Protein AF-A0A978UGQ1-F1 (afdb_monomer_lite)

pLDDT: mean 77.31, std 28.6, range [25.36, 98.94]

Secondary structure (DSSP, 8-state):
--PPPP-PPPPP-S---HHHHHHHHHTT----GGGHHHHHHHHHHHH---HHHHHHTTTS--SHHHHHHHHHTTSTT--------------------PEEEEEEE-SSS-EEEEEETTEEEEE-TT-EEEEEE-TT--SEEEEEEBS-EE-TTSBEE-SBS--SSBSS-SSPPPSS--EEEEE-S-GGGEEEEEEE-TT-BSS-EEEEESSTT----EEE-S-HHHH--GGGEETTEE--HHHHH--HHHH-SSS-----HHHHHHHHH-TTEE-STT-HHHH-EEEETT--EEEEE--

InterPro domains:
  IPR001938 Thaumatin family [PF00314] (105-299)
  IPR001938 Thaumatin family [PIRSF002703] (25-299)
  IPR001938 Thaumatin family [PR00347] (100-112)
  IPR001938 Thaumatin family [PR00347] (119-128)
  IPR001938 Thaumatin family [PR00347] (141-152)
  IPR001938 Thaumatin family [PR00347] (154-183)
  IPR001938 Thaumatin family [PR00347] (191-207)
  IPR001938 Thaumatin family [PR00347] (289-298)
  IPR001938 Thaumatin family [PS51367] (98-299)
  IPR001938 Thaumatin family [PTHR31048] (95-299)
  IPR001938 Thaumatin family [SM00205] (101-299)
  IPR017949 Thaumatin, conserved site [PS00316] (154-169)
  IPR037176 Osmotin/thaumatin-like superfamily [G3DSA:2.60.110.10] (99-299)
  IPR037176 Osmotin/thaumatin-like superfamily [SSF49870] (99-299)

Structure (mmCIF, N/CA/C/O backbone):
data_AF-A0A978UGQ1-F1
#
_entry.id   AF-A0A978UGQ1-F1
#
loop_
_atom_site.group_PDB
_atom_site.id
_atom_site.type_symbol
_atom_site.label_atom_id
_atom_site.label_alt_id
_atom_site.label_comp_id
_atom_site.label_asym_id
_atom_site.label_entity_id
_atom_site.label_seq_id
_atom_site.pdbx_PDB_ins_code
_atom_site.Cartn_x
_atom_site.Cartn_y
_atom_site.Cartn_z
_atom_site.occupancy
_atom_site.B_iso_or_equiv
_atom_site.auth_seq_id
_atom_site.auth_comp_id
_atom_site.auth_asym_id
_atom_site.auth_atom_id
_atom_site.pdbx_PDB_model_num
ATOM 1 N N . MET A 1 1 ? 5.523 50.013 2.846 1.00 36.59 1 MET A N 1
ATOM 2 C CA . MET A 1 1 ? 6.976 50.235 2.700 1.00 36.59 1 MET A CA 1
ATOM 3 C C . MET A 1 1 ? 7.551 50.449 4.088 1.00 36.59 1 MET A C 1
ATOM 5 O O . MET A 1 1 ? 7.365 51.521 4.643 1.00 36.59 1 MET A O 1
ATOM 9 N N . GLN A 1 2 ? 8.157 49.419 4.676 1.00 26.39 2 GLN A N 1
ATOM 10 C CA . GLN A 1 2 ? 8.971 49.561 5.883 1.00 26.39 2 GLN A CA 1
ATOM 11 C C . GLN A 1 2 ? 10.413 49.258 5.491 1.00 26.39 2 GLN A C 1
ATOM 13 O O . GLN A 1 2 ? 10.725 48.207 4.939 1.00 26.39 2 GLN A O 1
ATOM 18 N N . THR A 1 3 ? 11.236 50.274 5.683 1.00 25.36 3 THR A N 1
ATOM 19 C CA . THR A 1 3 ? 12.663 50.365 5.409 1.00 25.36 3 THR A CA 1
ATOM 20 C C . THR A 1 3 ? 13.452 49.495 6.385 1.00 25.36 3 THR A C 1
ATOM 22 O O . THR A 1 3 ? 13.321 49.662 7.596 1.00 25.36 3 THR A O 1
ATOM 25 N N . PHE A 1 4 ? 14.282 48.592 5.860 1.00 26.08 4 PHE A N 1
ATOM 26 C CA . PHE A 1 4 ? 15.306 47.888 6.633 1.00 26.08 4 PHE A CA 1
ATOM 27 C C . PHE A 1 4 ? 16.447 48.855 6.974 1.00 26.08 4 PHE A C 1
ATOM 29 O O . PHE A 1 4 ? 16.937 49.566 6.097 1.00 26.08 4 PHE A O 1
ATOM 36 N N . LEU A 1 5 ? 16.869 48.875 8.240 1.00 25.66 5 LEU A N 1
ATOM 37 C CA . LEU A 1 5 ? 18.127 49.496 8.657 1.00 25.66 5 LEU A CA 1
ATOM 38 C C . LEU A 1 5 ? 19.298 48.540 8.352 1.00 25.66 5 LEU A C 1
ATOM 40 O O . LEU A 1 5 ? 19.122 47.325 8.482 1.00 25.66 5 LEU A O 1
ATOM 44 N N . PRO A 1 6 ? 20.479 49.050 7.961 1.00 26.98 6 PRO A N 1
ATOM 45 C CA . PRO A 1 6 ? 21.651 48.222 7.705 1.00 26.98 6 PRO A CA 1
ATOM 46 C C . PRO A 1 6 ? 22.273 47.755 9.029 1.00 26.98 6 PRO A C 1
ATOM 48 O O . PRO A 1 6 ? 22.485 48.551 9.941 1.00 26.98 6 PRO A O 1
ATOM 51 N N . PHE A 1 7 ? 22.572 46.459 9.133 1.00 28.25 7 PHE A N 1
ATOM 52 C CA . PHE A 1 7 ? 23.462 45.937 10.168 1.00 28.25 7 PHE A CA 1
ATOM 53 C C . PHE A 1 7 ? 24.907 46.110 9.691 1.00 28.25 7 PHE A C 1
ATOM 55 O O . PHE A 1 7 ? 25.321 45.462 8.730 1.00 28.25 7 PHE A O 1
ATOM 62 N N . ASP A 1 8 ? 25.662 46.978 10.361 1.00 25.91 8 ASP A N 1
ATOM 63 C CA . ASP A 1 8 ? 27.114 47.062 10.205 1.00 25.91 8 ASP A CA 1
ATOM 64 C C . ASP A 1 8 ? 27.778 45.824 10.830 1.00 25.91 8 ASP A C 1
ATOM 66 O O . ASP A 1 8 ? 27.594 45.528 12.013 1.00 25.91 8 ASP A O 1
ATOM 70 N N . PHE A 1 9 ? 28.566 45.100 10.032 1.00 29.55 9 PHE A N 1
ATOM 71 C CA . PHE A 1 9 ? 29.408 43.992 10.489 1.00 29.55 9 PHE A CA 1
ATOM 72 C C . PHE A 1 9 ? 30.850 44.479 10.718 1.00 29.55 9 PHE A C 1
ATOM 74 O O . PHE A 1 9 ? 31.395 45.174 9.857 1.00 29.55 9 PHE A O 1
ATOM 81 N N . PRO A 1 10 ? 31.524 44.093 11.819 1.00 28.88 10 PRO A N 1
ATOM 82 C CA . PRO A 1 10 ? 32.960 44.315 11.956 1.00 28.88 10 PRO A CA 1
ATOM 83 C C . PRO A 1 10 ? 33.743 43.403 10.987 1.00 28.88 10 PRO A C 1
ATOM 85 O O . PRO A 1 10 ? 33.285 42.301 10.674 1.00 28.88 10 PRO A O 1
ATOM 88 N N . PRO A 1 11 ? 34.940 43.808 10.521 1.00 28.25 11 PRO A N 1
ATOM 89 C CA . PRO A 1 11 ? 35.731 42.993 9.609 1.00 28.25 11 PRO A CA 1
ATOM 90 C C . PRO A 1 11 ? 36.342 41.805 10.361 1.00 28.25 11 PRO A C 1
ATOM 92 O O . PRO A 1 11 ? 37.149 41.981 11.276 1.00 28.25 11 PRO A O 1
ATOM 95 N N . LEU A 1 12 ? 35.983 40.586 9.960 1.00 30.92 12 LEU A N 1
ATOM 96 C CA . LEU A 1 12 ? 36.612 39.366 10.460 1.00 30.92 12 LEU A CA 1
ATOM 97 C C . LEU A 1 12 ? 37.893 39.082 9.665 1.00 30.92 12 LEU A C 1
ATOM 99 O O . LEU A 1 12 ? 37.875 38.938 8.444 1.00 30.92 12 LEU A O 1
ATOM 103 N N . LYS A 1 13 ? 39.023 39.009 10.375 1.00 31.19 13 LYS A N 1
ATOM 104 C CA . LYS A 1 13 ? 40.285 38.466 9.862 1.00 31.19 13 LYS A CA 1
ATOM 105 C C . LYS A 1 13 ? 40.265 36.947 10.046 1.00 31.19 13 LYS A C 1
ATOM 107 O O . LYS A 1 13 ? 40.286 36.489 11.181 1.00 31.19 13 LYS A O 1
ATOM 112 N N . GLY A 1 14 ? 40.283 36.194 8.948 1.00 34.03 14 GLY A N 1
ATOM 113 C CA . GLY A 1 14 ? 40.467 34.735 8.946 1.00 34.03 14 GLY A CA 1
ATOM 114 C C . GLY A 1 14 ? 39.486 34.010 8.021 1.00 34.03 14 GLY A C 1
ATOM 115 O O . GLY A 1 14 ? 38.297 34.308 8.033 1.00 34.03 14 GLY A O 1
ATOM 116 N N . ASN A 1 15 ? 39.995 33.073 7.210 1.00 37.81 15 ASN A N 1
ATOM 117 C CA . ASN A 1 15 ? 39.257 32.269 6.222 1.00 37.81 15 ASN A CA 1
ATOM 118 C C . ASN A 1 15 ? 38.191 31.364 6.872 1.00 37.81 15 ASN A C 1
ATOM 120 O O . ASN A 1 15 ? 38.395 30.163 7.027 1.00 37.81 15 ASN A O 1
ATOM 124 N N . THR A 1 16 ? 37.037 31.922 7.217 1.00 41.31 16 THR A N 1
ATOM 125 C CA . THR A 1 16 ? 35.830 31.157 7.549 1.00 41.31 16 THR A CA 1
ATOM 126 C C . THR A 1 16 ? 34.731 31.553 6.573 1.00 41.31 16 THR A C 1
ATOM 128 O O . THR A 1 16 ? 34.442 32.734 6.380 1.00 41.31 16 THR A O 1
ATOM 131 N N . ASN A 1 17 ? 34.182 30.564 5.866 1.00 46.22 17 ASN A N 1
ATOM 132 C CA . ASN A 1 17 ? 33.187 30.793 4.830 1.00 46.22 17 ASN A CA 1
ATOM 133 C C . ASN A 1 17 ? 31.871 31.211 5.502 1.00 46.22 17 ASN A C 1
ATOM 135 O O . ASN A 1 17 ? 31.389 30.551 6.422 1.00 46.22 17 ASN A O 1
ATOM 139 N N . ILE A 1 18 ? 31.284 32.318 5.045 1.00 36.44 18 ILE A N 1
ATOM 140 C CA . ILE A 1 18 ? 30.059 32.910 5.614 1.00 36.44 18 ILE A CA 1
ATOM 141 C C . ILE A 1 18 ? 28.898 31.899 5.675 1.00 36.44 18 ILE A C 1
ATOM 143 O O . ILE A 1 18 ? 28.061 31.977 6.571 1.00 36.44 18 ILE A O 1
ATOM 147 N N . ILE A 1 19 ? 28.876 30.921 4.767 1.00 39.31 19 ILE A N 1
ATOM 148 C CA . ILE A 1 19 ? 27.835 29.890 4.667 1.00 39.31 19 ILE A CA 1
ATOM 149 C C . ILE A 1 19 ? 27.905 28.895 5.841 1.00 39.31 19 ILE A C 1
ATOM 151 O O . ILE A 1 19 ? 26.874 28.598 6.444 1.00 39.31 19 ILE A O 1
ATOM 155 N N . ASP A 1 20 ? 29.110 28.497 6.259 1.00 39.53 20 ASP A N 1
ATOM 156 C CA . ASP A 1 20 ? 29.323 27.497 7.320 1.00 39.53 20 ASP A CA 1
ATOM 157 C C . ASP A 1 20 ? 28.866 28.015 8.697 1.00 39.53 20 ASP A C 1
ATOM 159 O O . ASP A 1 20 ? 28.380 27.272 9.551 1.00 39.53 20 ASP A O 1
ATOM 163 N N . THR A 1 21 ? 28.964 29.332 8.905 1.00 37.22 21 THR A N 1
ATOM 164 C CA . THR A 1 21 ? 28.510 29.985 10.145 1.00 37.22 21 THR A CA 1
ATOM 165 C C . THR A 1 21 ? 26.986 30.162 10.174 1.00 37.22 21 THR A C 1
ATOM 167 O O . THR A 1 21 ? 26.378 30.169 11.249 1.00 37.22 21 THR A O 1
ATOM 170 N N . ILE A 1 22 ? 26.357 30.299 9.002 1.00 34.81 22 ILE A N 1
ATOM 171 C CA . ILE A 1 22 ? 24.907 30.485 8.861 1.00 34.81 22 ILE A CA 1
ATOM 172 C C . ILE A 1 22 ? 24.163 29.164 9.107 1.00 34.81 22 ILE A C 1
ATOM 174 O O . ILE A 1 22 ? 23.145 29.176 9.800 1.00 34.81 22 ILE A O 1
ATOM 178 N N . GLU A 1 23 ? 24.675 28.027 8.629 1.00 38.91 23 GLU A N 1
ATOM 179 C CA . GLU A 1 23 ? 24.045 26.714 8.849 1.00 38.91 23 GLU A CA 1
ATOM 180 C C . GLU A 1 23 ? 24.131 26.246 10.305 1.00 38.91 23 GLU A C 1
ATOM 182 O O . GLU A 1 23 ? 23.129 25.803 10.870 1.00 38.91 23 GLU A O 1
ATOM 187 N N . ALA A 1 24 ? 25.274 26.434 10.969 1.00 36.44 24 ALA A N 1
ATOM 188 C CA . ALA A 1 24 ? 25.426 26.011 12.359 1.00 36.44 24 ALA A CA 1
ATOM 189 C C . ALA A 1 24 ? 24.557 26.823 13.339 1.00 36.44 24 ALA A C 1
ATOM 191 O O . ALA A 1 24 ? 23.968 26.260 14.266 1.00 36.44 24 ALA A O 1
ATOM 192 N N . LYS A 1 25 ? 24.398 28.137 13.104 1.00 33.44 25 LYS A N 1
ATOM 193 C CA . LYS A 1 25 ? 23.507 28.984 13.916 1.00 33.44 25 LYS A CA 1
ATOM 194 C C . LYS A 1 25 ? 22.021 28.726 13.649 1.00 33.44 25 LYS A C 1
ATOM 196 O O . LYS A 1 25 ? 21.225 28.875 14.572 1.00 33.44 25 LYS A O 1
ATOM 201 N N . ARG A 1 26 ? 21.634 28.301 12.438 1.00 35.78 26 ARG A N 1
ATOM 202 C CA . ARG A 1 26 ? 20.234 27.981 12.087 1.00 35.78 26 ARG A CA 1
ATOM 203 C C . ARG A 1 26 ? 19.697 26.744 12.820 1.00 35.78 26 ARG A C 1
ATOM 205 O O . ARG A 1 26 ? 18.488 26.633 12.994 1.00 35.78 26 ARG A O 1
ATOM 212 N N . HIS A 1 27 ? 20.587 25.870 13.292 1.00 35.25 27 HIS A N 1
ATOM 213 C CA . HIS A 1 27 ? 20.257 24.654 14.044 1.00 35.25 27 HIS A CA 1
ATOM 214 C C . HIS A 1 27 ? 20.675 24.694 15.530 1.00 35.25 27 HIS A C 1
ATOM 216 O O . HIS A 1 27 ? 20.611 23.676 16.209 1.00 35.25 27 HIS A O 1
ATOM 222 N N . GLY A 1 28 ? 21.060 25.864 16.061 1.00 30.12 28 GLY A N 1
ATOM 223 C CA . GLY A 1 28 ? 21.307 26.057 17.498 1.00 30.12 28 GLY A CA 1
ATOM 224 C C . GLY A 1 28 ? 22.641 25.517 18.031 1.00 30.12 28 GLY A C 1
ATOM 225 O O . GLY A 1 28 ? 22.793 25.388 19.244 1.00 30.12 28 GLY A O 1
ATOM 226 N N . TYR A 1 29 ? 23.615 25.225 17.166 1.00 34.16 29 TYR A N 1
ATOM 227 C CA . TYR A 1 29 ? 24.925 24.718 17.580 1.00 34.16 29 TYR A CA 1
ATOM 228 C C . TYR A 1 29 ? 25.942 25.850 17.802 1.00 34.16 29 TYR A C 1
ATOM 230 O O . TYR A 1 29 ? 26.052 26.785 17.006 1.00 34.16 29 TYR A O 1
ATOM 238 N N . THR A 1 30 ? 26.749 25.742 18.860 1.00 33.34 30 THR A N 1
ATOM 239 C CA . THR A 1 30 ? 27.961 26.550 19.067 1.00 33.34 30 THR A CA 1
ATOM 240 C C . THR A 1 30 ? 29.149 25.889 18.364 1.00 33.34 30 THR A C 1
ATOM 242 O O . THR A 1 30 ? 29.573 24.798 18.738 1.00 33.34 30 THR A O 1
ATOM 245 N N . VAL A 1 31 ? 29.700 26.545 17.338 1.00 37.38 31 VAL A N 1
ATOM 246 C CA . VAL A 1 31 ? 30.897 26.071 16.619 1.00 37.38 31 VAL A CA 1
ATOM 247 C C . VAL A 1 31 ? 32.147 26.618 17.302 1.00 37.38 31 VAL A C 1
ATOM 249 O O . VAL A 1 31 ? 32.315 27.831 17.382 1.00 37.38 31 VAL A O 1
ATOM 252 N N . ASN A 1 32 ? 33.037 25.730 17.750 1.00 35.69 32 ASN A N 1
ATOM 253 C CA . ASN A 1 32 ? 34.412 26.079 18.115 1.00 35.69 32 ASN A CA 1
ATOM 254 C C . ASN A 1 32 ? 35.365 25.621 16.999 1.00 35.69 32 ASN A C 1
ATOM 256 O O . ASN A 1 32 ? 35.167 24.555 16.410 1.00 35.69 32 ASN A O 1
ATOM 260 N N . GLU A 1 33 ? 36.409 26.414 16.732 1.00 36.50 33 GLU A N 1
ATOM 261 C CA . GLU A 1 33 ? 37.355 26.257 15.607 1.00 36.50 33 GLU A CA 1
ATOM 262 C C . GLU A 1 33 ? 38.055 24.885 15.534 1.00 36.50 33 GLU A C 1
ATOM 264 O O . GLU A 1 33 ? 38.569 24.506 14.485 1.00 36.50 33 GLU A O 1
ATOM 269 N N . SER A 1 34 ? 38.035 24.090 16.605 1.00 36.78 34 SER A N 1
ATOM 270 C CA . SER A 1 34 ? 38.685 22.778 16.670 1.00 36.78 34 SER A CA 1
ATOM 271 C C . SER A 1 34 ? 37.955 21.640 15.938 1.00 36.78 34 SER A C 1
ATOM 273 O O . SER A 1 34 ? 38.566 20.597 15.722 1.00 36.78 34 SER A O 1
ATOM 275 N N . ASN A 1 35 ? 36.690 21.807 15.526 1.00 37.75 35 ASN A N 1
ATOM 276 C CA . ASN A 1 35 ? 35.884 20.709 14.957 1.00 37.75 35 ASN A CA 1
ATOM 277 C C . ASN A 1 35 ? 35.609 20.804 13.445 1.00 37.75 35 ASN A C 1
ATOM 279 O O . ASN A 1 35 ? 34.986 19.905 12.882 1.00 37.75 35 ASN A O 1
ATOM 283 N N . VAL A 1 36 ? 36.105 21.836 12.757 1.00 38.12 36 VAL A N 1
ATOM 284 C CA . VAL A 1 36 ? 35.821 22.072 11.324 1.00 38.12 36 VAL A CA 1
ATOM 285 C C . VAL A 1 36 ? 36.455 21.001 10.410 1.00 38.12 36 VAL A C 1
ATOM 287 O O . VAL A 1 36 ? 35.880 20.618 9.390 1.00 38.12 36 VAL A O 1
ATOM 290 N N . GLY A 1 37 ? 37.610 20.446 10.796 1.00 33.03 37 GLY A N 1
ATOM 291 C CA . GLY A 1 37 ? 38.333 19.437 10.003 1.00 33.03 37 GLY A CA 1
ATOM 292 C C . GLY A 1 37 ? 37.730 18.023 10.026 1.00 33.03 37 GLY A C 1
ATOM 293 O O . GLY A 1 37 ? 37.887 17.271 9.065 1.00 33.03 37 GLY A O 1
ATOM 294 N N . ASN A 1 38 ? 37.004 17.661 11.090 1.00 33.69 38 ASN A N 1
ATOM 295 C CA . ASN A 1 38 ? 36.406 16.323 11.234 1.00 33.69 38 ASN A CA 1
ATOM 296 C C . ASN A 1 38 ? 35.054 16.194 10.516 1.00 33.69 38 ASN A C 1
ATOM 298 O O . ASN A 1 38 ? 34.670 15.102 10.102 1.00 33.69 38 ASN A O 1
ATOM 302 N N . VAL A 1 39 ? 34.339 17.306 10.325 1.00 35.38 39 VAL A N 1
ATOM 303 C CA . VAL A 1 39 ? 33.053 17.317 9.607 1.00 35.38 39 VAL A CA 1
ATOM 304 C C . VAL A 1 39 ? 33.274 17.119 8.101 1.00 35.38 39 VAL A C 1
ATOM 306 O O . VAL A 1 39 ? 32.546 16.372 7.450 1.00 35.38 39 VAL A O 1
ATOM 309 N N . THR A 1 40 ? 34.338 17.707 7.550 1.00 36.00 40 THR A N 1
ATOM 310 C CA . THR A 1 40 ? 34.648 17.695 6.108 1.00 36.00 40 THR A CA 1
ATOM 311 C C . THR A 1 40 ? 35.195 16.356 5.594 1.00 36.00 40 THR A C 1
ATOM 313 O O . THR A 1 40 ? 34.895 15.965 4.465 1.00 36.00 40 THR A O 1
ATOM 316 N N . THR A 1 41 ? 35.936 15.609 6.416 1.00 35.75 41 THR A N 1
ATOM 317 C CA . THR A 1 41 ? 36.465 14.269 6.075 1.00 35.75 41 THR A CA 1
ATOM 318 C C . THR A 1 41 ? 35.408 13.160 6.171 1.00 35.75 41 THR A C 1
ATOM 320 O O . THR A 1 41 ? 35.450 12.192 5.406 1.00 35.75 41 THR A O 1
ATOM 323 N N . SER A 1 42 ? 34.412 13.331 7.046 1.00 34.97 42 SER A N 1
ATOM 324 C CA . SER A 1 42 ? 33.277 12.410 7.194 1.00 34.97 42 SER A CA 1
ATOM 325 C C . SER A 1 42 ? 32.322 12.451 5.987 1.00 34.97 42 SER A C 1
ATOM 327 O O . SER A 1 42 ? 31.909 11.410 5.477 1.00 34.97 42 SER A O 1
ATOM 329 N N . LEU A 1 43 ? 32.050 13.642 5.439 1.00 35.25 43 LEU A N 1
ATOM 330 C CA . LEU A 1 43 ? 31.156 13.825 4.284 1.00 35.25 43 LEU A CA 1
ATOM 331 C C . LEU A 1 43 ? 31.720 13.262 2.962 1.00 35.25 43 LEU A C 1
ATOM 333 O O . LEU A 1 43 ? 30.964 12.712 2.160 1.00 35.25 43 LEU A O 1
ATOM 337 N N . HIS A 1 44 ? 33.040 13.334 2.747 1.00 38.66 44 HIS A N 1
ATOM 338 C CA . HIS A 1 44 ? 33.687 12.825 1.524 1.00 38.66 44 HIS A CA 1
ATOM 339 C C . HIS A 1 44 ? 33.673 11.294 1.421 1.00 38.66 44 HIS A C 1
ATOM 341 O O . HIS A 1 44 ? 33.481 10.747 0.336 1.00 38.66 44 HIS A O 1
ATOM 347 N N . THR A 1 45 ? 33.856 10.598 2.545 1.00 37.75 45 THR A N 1
ATOM 348 C CA . THR A 1 45 ? 33.977 9.129 2.562 1.00 37.75 45 THR A CA 1
ATOM 349 C C . THR A 1 45 ? 32.619 8.434 2.404 1.00 37.75 45 THR A C 1
ATOM 351 O O . THR A 1 45 ? 32.563 7.319 1.896 1.00 37.75 45 THR A O 1
ATOM 354 N N . TYR A 1 46 ? 31.519 9.092 2.789 1.00 35.03 46 TYR A N 1
ATOM 355 C CA . TYR A 1 46 ? 30.186 8.476 2.830 1.00 35.03 46 TYR A CA 1
ATOM 356 C C . TYR A 1 46 ? 29.254 8.850 1.670 1.00 35.03 46 TYR A C 1
ATOM 358 O O . TYR A 1 46 ? 28.303 8.116 1.410 1.00 35.03 46 TYR A O 1
ATOM 366 N N . CYS A 1 47 ? 29.506 9.952 0.954 1.00 39.62 47 CYS A N 1
ATOM 367 C CA . CYS A 1 47 ? 28.609 10.409 -0.116 1.00 39.62 47 CYS A CA 1
ATOM 368 C C . CYS A 1 47 ? 29.167 10.253 -1.543 1.00 39.62 47 CYS A C 1
ATOM 370 O O . CYS A 1 47 ? 28.410 10.464 -2.485 1.00 39.62 47 CYS A O 1
ATOM 372 N N . HIS A 1 48 ? 30.447 9.886 -1.725 1.00 43.78 48 HIS A N 1
ATOM 373 C CA . HIS A 1 48 ? 31.122 9.833 -3.039 1.00 43.78 48 HIS A CA 1
ATOM 374 C C . HIS A 1 48 ? 30.841 11.071 -3.925 1.00 43.78 48 HIS A C 1
ATOM 376 O O . HIS A 1 48 ? 30.561 10.947 -5.114 1.00 43.78 48 HIS A O 1
ATOM 382 N N . ILE A 1 49 ? 30.898 12.274 -3.347 1.00 46.09 49 ILE A N 1
ATOM 383 C CA . ILE A 1 49 ? 30.742 13.540 -4.080 1.00 46.09 49 ILE A CA 1
ATOM 384 C C . ILE A 1 49 ? 32.143 14.100 -4.338 1.00 46.09 49 ILE A C 1
ATOM 386 O O . ILE A 1 49 ? 32.929 14.220 -3.398 1.00 46.09 49 ILE A O 1
ATOM 390 N N . THR A 1 50 ? 32.469 14.423 -5.590 1.00 45.41 50 THR A N 1
ATOM 391 C CA . THR A 1 50 ? 33.750 15.050 -5.964 1.00 45.41 50 THR A CA 1
ATOM 392 C C . THR A 1 50 ? 33.647 16.581 -5.976 1.00 45.41 50 THR A C 1
ATOM 394 O O . THR A 1 50 ? 32.550 17.135 -6.007 1.00 45.41 50 THR A O 1
ATOM 397 N N . GLN A 1 51 ? 34.777 17.304 -5.959 1.00 45.22 51 GLN A N 1
ATOM 398 C CA . GLN A 1 51 ? 34.764 18.776 -6.070 1.00 45.22 51 GLN A CA 1
ATOM 399 C C . GLN A 1 51 ? 34.135 19.268 -7.386 1.00 45.22 51 GLN A C 1
ATOM 401 O O . GLN A 1 51 ? 33.537 20.346 -7.403 1.00 45.22 51 GLN A O 1
ATOM 406 N N . ASP A 1 52 ? 34.204 18.459 -8.443 1.00 44.62 52 ASP A N 1
ATOM 407 C CA . ASP A 1 52 ? 33.611 18.763 -9.745 1.00 44.62 52 ASP A CA 1
ATOM 408 C C . ASP A 1 52 ? 32.068 18.677 -9.696 1.00 44.62 52 ASP A C 1
ATOM 410 O O . ASP A 1 52 ? 31.382 19.510 -10.289 1.00 44.62 52 ASP A O 1
ATOM 414 N N . ASP A 1 53 ? 31.495 17.774 -8.883 1.00 41.19 53 ASP A N 1
ATOM 415 C CA . ASP A 1 53 ? 30.038 17.650 -8.678 1.00 41.19 53 ASP A CA 1
ATOM 416 C C . ASP A 1 53 ? 29.406 18.879 -7.988 1.00 41.19 53 ASP A C 1
ATOM 418 O O . ASP A 1 53 ? 28.215 19.154 -8.154 1.00 41.19 53 ASP A O 1
ATOM 422 N N . LEU A 1 54 ? 30.183 19.638 -7.207 1.00 41.84 54 LEU A N 1
ATOM 423 C CA . LEU A 1 54 ? 29.695 20.844 -6.528 1.00 41.84 54 LEU A CA 1
ATOM 424 C C . LEU A 1 54 ? 29.587 22.041 -7.480 1.00 41.84 54 LEU A C 1
ATOM 426 O O . LEU A 1 54 ? 28.733 22.908 -7.272 1.00 41.84 54 LEU A O 1
ATOM 430 N N . GLN A 1 55 ? 30.413 22.094 -8.528 1.00 40.16 55 GLN A N 1
ATOM 431 C CA . GLN A 1 55 ? 30.363 23.175 -9.515 1.00 40.16 55 GLN A CA 1
ATOM 432 C C . GLN A 1 55 ? 29.164 23.042 -10.462 1.00 40.16 55 GLN A C 1
ATOM 434 O O . GLN A 1 55 ? 28.562 24.059 -10.809 1.00 40.16 55 GLN A O 1
ATOM 439 N N . ASP A 1 56 ? 28.748 21.815 -10.785 1.00 36.91 56 ASP A N 1
ATOM 440 C CA . ASP A 1 56 ? 27.603 21.554 -11.670 1.00 36.91 56 ASP A CA 1
ATOM 441 C C . ASP A 1 56 ? 26.236 21.780 -10.984 1.00 36.91 56 ASP A C 1
ATOM 443 O O . ASP A 1 56 ? 25.220 22.014 -11.634 1.00 36.91 56 ASP A O 1
ATOM 447 N N . SER A 1 57 ? 26.201 21.830 -9.646 1.00 36.50 57 SER A N 1
ATOM 448 C CA . SER A 1 57 ? 24.979 22.138 -8.877 1.00 36.50 57 SER A CA 1
ATOM 449 C C . SER A 1 57 ? 24.456 23.571 -9.068 1.00 36.50 57 SER A C 1
ATOM 451 O O . SER A 1 57 ? 23.319 23.875 -8.705 1.00 36.50 57 SER A O 1
ATOM 453 N N . LYS A 1 58 ? 25.270 24.466 -9.647 1.00 39.62 58 LYS A N 1
ATOM 454 C CA . LYS A 1 58 ? 24.874 25.851 -9.945 1.00 39.62 58 LYS A CA 1
ATOM 455 C C . LYS A 1 58 ? 24.173 26.009 -11.296 1.00 39.62 58 LYS A C 1
ATOM 457 O O . LYS A 1 58 ? 23.600 27.071 -11.527 1.00 39.62 58 LYS A O 1
ATOM 462 N N . SER A 1 59 ? 24.228 25.010 -12.180 1.00 40.06 59 SER A N 1
ATOM 463 C CA . SER A 1 59 ? 23.755 25.137 -13.567 1.00 40.06 59 SER A CA 1
ATOM 464 C C . SER A 1 59 ? 22.428 24.421 -13.829 1.00 40.06 59 SER A C 1
ATOM 466 O O . SER A 1 59 ? 21.638 24.920 -14.624 1.00 40.06 59 SER A O 1
ATOM 468 N N . ASN A 1 60 ? 22.127 23.329 -13.124 1.00 35.56 60 ASN A N 1
ATOM 469 C CA . ASN A 1 60 ? 20.849 22.626 -13.225 1.00 35.56 60 ASN A CA 1
ATOM 470 C C . ASN A 1 60 ? 20.381 22.222 -11.829 1.00 35.56 60 ASN A C 1
ATOM 472 O O . ASN A 1 60 ? 20.884 21.262 -11.246 1.00 35.56 60 ASN A O 1
ATOM 476 N N . GLY A 1 61 ? 19.424 22.964 -11.274 1.00 50.78 61 GLY A N 1
ATOM 477 C CA . GLY A 1 61 ? 18.785 22.558 -10.031 1.00 50.78 61 GLY A CA 1
ATOM 478 C C . GLY A 1 61 ? 18.043 21.243 -10.235 1.00 50.78 61 GLY A C 1
ATOM 479 O O . GLY A 1 61 ? 16.978 21.280 -10.829 1.00 50.78 61 GLY A O 1
ATOM 480 N N . ASP A 1 62 ? 18.601 20.112 -9.778 1.00 48.28 62 ASP A N 1
ATOM 481 C CA . ASP A 1 62 ? 17.818 18.960 -9.314 1.00 48.28 62 ASP A CA 1
ATOM 482 C C . ASP A 1 62 ? 18.624 17.770 -8.741 1.00 48.28 62 ASP A C 1
ATOM 484 O O . ASP A 1 62 ? 19.751 17.448 -9.118 1.00 48.28 62 ASP A O 1
ATOM 488 N N . THR A 1 63 ? 17.932 17.014 -7.882 1.00 44.03 63 THR A N 1
ATOM 489 C CA . THR A 1 63 ? 18.112 15.593 -7.492 1.00 44.03 63 THR A CA 1
ATOM 490 C C . THR A 1 63 ? 19.279 15.101 -6.616 1.00 44.03 63 THR A C 1
ATOM 492 O O . THR A 1 63 ? 19.024 14.232 -5.783 1.00 44.03 63 THR A O 1
ATOM 495 N N . LYS A 1 64 ? 20.524 15.596 -6.679 1.00 40.03 64 LYS A N 1
ATOM 496 C CA . LYS A 1 64 ? 21.621 14.963 -5.886 1.00 40.03 64 LYS A CA 1
ATOM 497 C C . LYS A 1 64 ? 21.672 15.350 -4.392 1.00 40.03 64 LYS A C 1
ATOM 499 O O . LYS A 1 64 ? 22.128 14.552 -3.575 1.00 40.03 64 LYS A O 1
ATOM 504 N N . GLN A 1 65 ? 21.152 16.519 -4.001 1.00 39.50 65 GLN A N 1
ATOM 505 C CA . GLN A 1 65 ? 21.065 16.933 -2.583 1.00 39.50 65 GLN A CA 1
ATOM 506 C C . GLN A 1 65 ? 20.086 16.070 -1.765 1.00 39.50 65 GLN A C 1
ATOM 508 O O . GLN A 1 65 ? 20.301 15.843 -0.574 1.00 39.50 65 GLN A O 1
ATOM 513 N N . TRP A 1 66 ? 19.048 15.531 -2.408 1.00 40.59 66 TRP A N 1
ATOM 514 C CA . TRP A 1 66 ? 18.022 14.718 -1.751 1.00 40.59 66 TRP A CA 1
ATOM 515 C C . TRP A 1 66 ? 18.546 13.352 -1.293 1.00 40.59 66 TRP A C 1
ATOM 517 O O . TRP A 1 66 ? 18.196 12.896 -0.206 1.00 40.59 66 TRP A O 1
ATOM 527 N N . GLN A 1 67 ? 19.467 12.746 -2.052 1.00 36.91 67 GLN A N 1
ATOM 528 C CA . GLN A 1 67 ? 20.106 11.481 -1.673 1.00 36.91 67 GLN A CA 1
ATOM 529 C C . GLN A 1 67 ? 21.004 11.634 -0.430 1.00 36.91 67 GLN A C 1
ATOM 531 O O . GLN A 1 67 ? 21.089 10.725 0.395 1.00 36.91 67 GLN A O 1
ATOM 536 N N . CYS A 1 68 ? 21.637 12.801 -0.268 1.00 37.00 68 CYS A N 1
ATOM 537 C CA . CYS A 1 68 ? 22.517 13.100 0.864 1.00 37.00 68 CYS A CA 1
ATOM 538 C C . CYS A 1 68 ? 21.723 13.273 2.173 1.00 37.00 68 CYS A C 1
ATOM 540 O O . CYS A 1 68 ? 22.087 12.713 3.208 1.00 37.00 68 CYS A O 1
ATOM 542 N N . MET A 1 69 ? 20.575 13.959 2.119 1.00 37.53 69 MET A N 1
ATOM 543 C CA . MET A 1 69 ? 19.705 14.135 3.291 1.00 37.53 69 MET A CA 1
ATOM 544 C C . MET A 1 69 ? 19.043 12.830 3.758 1.00 37.53 69 MET A C 1
ATOM 546 O O . MET A 1 69 ? 18.795 12.669 4.953 1.00 37.53 69 MET A O 1
ATOM 550 N N . LEU A 1 70 ? 18.781 11.884 2.848 1.00 39.78 70 LEU A N 1
ATOM 551 C CA . LEU A 1 70 ? 18.200 10.585 3.200 1.00 39.78 70 LEU A CA 1
ATOM 552 C C . LEU A 1 70 ? 19.213 9.680 3.927 1.00 39.78 70 LEU A C 1
ATOM 554 O O . LEU A 1 70 ? 18.865 9.039 4.917 1.00 39.78 70 LEU A O 1
ATOM 558 N N . ASN A 1 71 ? 20.480 9.683 3.496 1.00 37.09 71 ASN A N 1
ATOM 559 C CA . ASN A 1 71 ? 21.534 8.846 4.083 1.00 37.09 71 ASN A CA 1
ATOM 560 C C . ASN A 1 71 ? 22.013 9.333 5.466 1.00 37.09 71 ASN A C 1
ATOM 562 O O . ASN A 1 71 ? 22.468 8.524 6.272 1.00 37.09 71 ASN A O 1
ATOM 566 N N . MET A 1 72 ? 21.856 10.624 5.785 1.00 39.38 72 MET A N 1
ATOM 567 C CA . MET A 1 72 ? 22.190 11.184 7.105 1.00 39.38 72 MET A CA 1
ATOM 568 C C . MET A 1 72 ? 21.234 10.739 8.229 1.00 39.38 72 MET A C 1
ATOM 570 O O . MET A 1 72 ? 21.638 10.688 9.389 1.00 39.38 72 MET A O 1
ATOM 574 N N . LYS A 1 73 ? 19.984 10.363 7.917 1.00 44.06 73 LYS A N 1
ATOM 575 C CA . LYS A 1 73 ? 18.982 9.965 8.930 1.00 44.06 73 LYS A CA 1
ATOM 576 C C . LYS A 1 73 ? 19.133 8.533 9.462 1.00 44.06 73 LYS A C 1
ATOM 578 O O . LYS A 1 73 ? 18.472 8.183 10.435 1.00 44.06 73 LYS A O 1
ATOM 583 N N . LEU A 1 74 ? 20.004 7.704 8.880 1.00 34.88 74 LEU A N 1
ATOM 584 C CA . LEU A 1 74 ? 20.221 6.320 9.332 1.00 34.88 74 LEU A CA 1
ATOM 585 C C . LEU A 1 74 ? 21.147 6.196 10.562 1.00 34.88 74 LEU A C 1
ATOM 587 O O . LEU A 1 74 ? 21.258 5.108 11.123 1.00 34.88 74 LEU A O 1
ATOM 591 N N . LEU A 1 75 ? 21.783 7.284 11.017 1.00 34.50 75 LEU A N 1
ATOM 592 C CA . LEU A 1 75 ? 22.731 7.270 12.145 1.00 34.50 75 LEU A CA 1
ATOM 593 C C . LEU A 1 75 ? 22.175 7.817 13.474 1.00 34.50 75 LEU A C 1
ATOM 595 O O . LEU A 1 75 ? 22.809 7.626 14.508 1.00 34.50 75 LEU A O 1
ATOM 599 N N . GLU A 1 76 ? 20.977 8.409 13.506 1.00 40.31 76 GLU A N 1
ATOM 600 C CA . GLU A 1 76 ? 20.378 8.920 14.759 1.00 40.31 76 GLU A CA 1
ATOM 601 C C . GLU A 1 76 ? 19.799 7.809 15.665 1.00 40.31 76 GLU A C 1
ATOM 603 O O . GLU A 1 76 ? 19.350 8.075 16.778 1.00 40.31 76 GLU A O 1
ATOM 608 N N . GLY A 1 77 ? 19.841 6.543 15.227 1.00 34.59 77 GLY A N 1
ATOM 609 C CA . GLY A 1 77 ? 19.324 5.388 15.972 1.00 34.59 77 GLY A CA 1
ATOM 610 C C . GLY A 1 77 ? 20.258 4.790 17.033 1.00 34.59 77 GLY A C 1
ATOM 611 O O . GLY A 1 77 ? 19.839 3.887 17.748 1.00 34.59 77 GLY A O 1
ATOM 612 N N . ASN A 1 78 ? 21.503 5.259 17.161 1.00 33.41 78 ASN A N 1
ATOM 613 C CA . ASN A 1 78 ? 22.473 4.707 18.111 1.00 33.41 78 ASN A CA 1
ATOM 614 C C . ASN A 1 78 ? 23.219 5.823 18.841 1.00 33.41 78 ASN A C 1
ATOM 616 O O . ASN A 1 78 ? 24.317 6.167 18.430 1.00 33.41 78 ASN A O 1
ATOM 620 N N . LEU A 1 79 ? 22.654 6.351 19.931 1.00 28.64 79 LEU A N 1
ATOM 621 C CA . LEU A 1 79 ? 23.403 6.947 21.049 1.00 28.64 79 LEU A CA 1
ATOM 622 C C . LEU A 1 79 ? 22.475 7.033 22.274 1.00 28.64 79 LEU A C 1
ATOM 624 O O . LEU A 1 79 ? 21.558 7.847 22.350 1.00 28.64 79 LEU A O 1
ATOM 628 N N . SER A 1 80 ? 22.692 6.125 23.223 1.00 28.39 80 SER A N 1
ATOM 629 C CA . SER A 1 80 ? 21.953 6.017 24.479 1.00 28.39 80 SER A CA 1
ATOM 630 C C . SER A 1 80 ? 22.346 7.096 25.495 1.00 28.39 80 SER A C 1
ATOM 632 O O . SER A 1 80 ? 23.524 7.332 25.746 1.00 28.39 80 SER A O 1
ATOM 634 N N . THR A 1 81 ? 21.307 7.657 26.109 1.00 28.31 81 THR A N 1
ATOM 635 C CA . THR A 1 81 ? 21.168 8.384 27.385 1.00 28.31 81 THR A CA 1
ATOM 636 C C . THR A 1 81 ? 22.368 8.484 28.344 1.00 28.31 81 THR A C 1
ATOM 638 O O . THR A 1 81 ? 22.856 7.473 28.849 1.00 28.31 81 THR A O 1
ATOM 641 N N . SER A 1 82 ? 22.656 9.713 28.793 1.00 27.39 82 SER A N 1
ATOM 642 C CA . SER A 1 82 ? 23.146 9.990 30.152 1.00 27.39 82 SER A CA 1
ATOM 643 C C . SER A 1 82 ? 22.341 11.121 30.806 1.00 27.39 82 SER A C 1
ATOM 645 O O . SER A 1 82 ? 22.050 12.140 30.188 1.00 27.39 82 SER A O 1
ATOM 647 N N . SER A 1 83 ? 21.985 10.885 32.063 1.00 29.06 83 SER A N 1
ATOM 648 C CA . SER A 1 83 ? 21.156 11.645 33.004 1.00 29.06 83 SER A CA 1
ATOM 649 C C . SER A 1 83 ? 21.419 13.153 33.138 1.00 29.06 83 SER A C 1
ATOM 651 O O . SER A 1 83 ? 22.548 13.553 33.413 1.00 29.06 83 SER A O 1
ATOM 653 N N . ALA A 1 84 ? 20.343 13.947 33.169 1.00 28.00 84 ALA A N 1
ATOM 654 C CA . ALA A 1 84 ? 20.236 15.133 34.021 1.00 28.00 84 ALA A CA 1
ATOM 655 C C . ALA A 1 84 ? 18.758 15.423 34.339 1.00 28.00 84 ALA A C 1
ATOM 657 O O . ALA A 1 84 ? 17.923 15.571 33.453 1.00 28.00 84 ALA A O 1
ATOM 658 N N . SER A 1 85 ? 18.451 15.459 35.631 1.00 30.72 85 SER A N 1
ATOM 659 C CA . SER A 1 85 ? 17.177 15.858 36.222 1.00 30.72 85 SER A CA 1
ATOM 660 C C . SER A 1 85 ? 16.862 17.324 35.930 1.00 30.72 85 SER A C 1
ATOM 662 O O . SER A 1 85 ? 17.689 18.178 36.249 1.00 30.72 85 SER A O 1
ATOM 664 N N . GLN A 1 86 ? 15.655 17.627 35.453 1.00 31.73 86 GLN A N 1
ATOM 665 C CA . GLN A 1 86 ? 15.047 18.942 35.648 1.00 31.73 86 GLN A CA 1
ATOM 666 C C . GLN A 1 86 ? 13.519 18.844 35.701 1.00 31.73 86 GLN A C 1
ATOM 668 O O . GLN A 1 86 ? 12.891 18.027 35.031 1.00 31.73 86 GLN A O 1
ATOM 673 N N . GLN A 1 87 ? 12.990 19.631 36.629 1.00 30.39 87 GLN A N 1
ATOM 674 C CA . GLN A 1 87 ? 11.623 19.702 37.123 1.00 30.39 87 GLN A CA 1
ATOM 675 C C . GLN A 1 87 ? 10.607 20.060 36.035 1.00 30.39 87 GLN A C 1
ATOM 677 O O . GLN A 1 87 ? 10.908 20.785 35.094 1.00 30.39 87 GLN A O 1
ATOM 682 N N . ALA A 1 88 ? 9.392 19.547 36.213 1.00 33.75 88 ALA A N 1
ATOM 683 C CA . ALA A 1 88 ? 8.242 19.819 35.369 1.00 33.75 88 ALA A CA 1
ATOM 684 C C . ALA A 1 88 ? 7.743 21.262 35.546 1.00 33.75 88 ALA A C 1
ATOM 686 O O . ALA A 1 88 ? 7.309 21.621 36.639 1.00 33.75 88 ALA A O 1
ATOM 687 N N . ASP A 1 89 ? 7.716 22.018 34.449 1.00 30.03 89 ASP A N 1
ATOM 688 C CA . ASP A 1 89 ? 6.823 23.162 34.263 1.00 30.03 89 ASP A CA 1
ATOM 689 C C . ASP A 1 89 ? 5.702 22.758 33.287 1.00 30.03 89 ASP A C 1
ATOM 691 O O . ASP A 1 89 ? 5.979 22.126 32.260 1.00 30.03 89 ASP A O 1
ATOM 695 N N . PRO A 1 90 ? 4.425 23.063 33.580 1.00 48.47 90 PRO A N 1
ATOM 696 C CA . PRO A 1 90 ? 3.320 22.680 32.723 1.00 48.47 90 PRO A CA 1
ATOM 697 C C . PRO A 1 90 ? 3.042 23.751 31.653 1.00 48.47 90 PRO A C 1
ATOM 699 O O . PRO A 1 90 ? 3.123 24.952 31.892 1.00 48.47 90 PRO A O 1
ATOM 702 N N . ILE A 1 91 ? 2.543 23.265 30.514 1.00 46.34 91 ILE A N 1
ATOM 703 C CA . ILE A 1 91 ? 1.837 23.986 29.442 1.00 46.34 91 ILE A CA 1
ATOM 704 C C . ILE A 1 91 ? 2.707 24.736 28.411 1.00 46.34 91 ILE A C 1
ATOM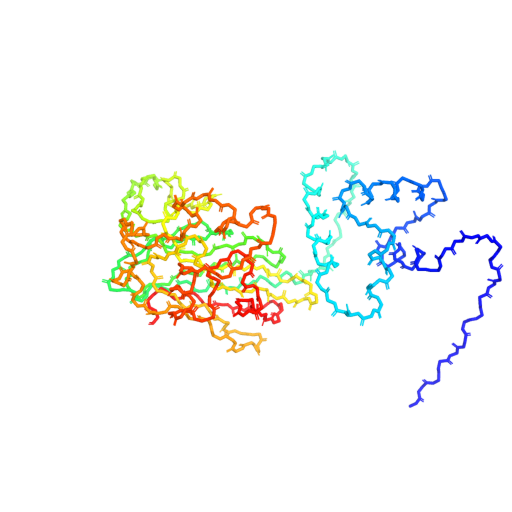 706 O O . ILE A 1 91 ? 2.698 25.957 28.302 1.00 46.34 91 ILE A O 1
ATOM 710 N N . ALA A 1 92 ? 3.289 23.961 27.497 1.00 34.41 92 ALA A N 1
ATOM 711 C CA . ALA A 1 92 ? 3.201 24.257 26.068 1.00 34.41 92 ALA A CA 1
ATOM 712 C C . ALA A 1 92 ? 2.858 22.947 25.348 1.00 34.41 92 ALA A C 1
ATOM 714 O O . ALA A 1 92 ? 3.728 22.155 25.001 1.00 34.41 92 ALA A O 1
ATOM 715 N N . SER A 1 93 ? 1.559 22.684 25.192 1.00 38.00 93 SER A N 1
ATOM 716 C CA . SER A 1 93 ? 1.068 21.648 24.286 1.00 38.00 93 SER A CA 1
ATOM 717 C C . SER A 1 93 ? 1.488 22.046 22.873 1.00 38.00 93 SER A C 1
ATOM 719 O O . SER A 1 93 ? 0.784 22.813 22.216 1.00 38.00 93 SER A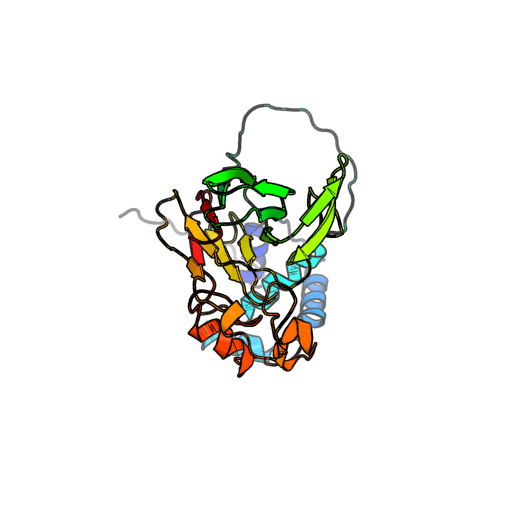 O 1
ATOM 721 N N . SER A 1 94 ? 2.625 21.540 22.385 1.00 40.75 94 SER A N 1
ATOM 722 C CA . SER A 1 94 ? 2.784 21.384 20.945 1.00 40.75 94 SER A CA 1
ATOM 723 C C . SER A 1 94 ? 1.611 20.520 20.516 1.00 40.75 94 SER A C 1
ATOM 725 O O . SER A 1 94 ? 1.495 19.378 20.956 1.00 40.75 94 SER A O 1
ATOM 727 N N . HIS A 1 95 ? 0.691 21.085 19.742 1.00 40.31 95 HIS A N 1
ATOM 728 C CA . HIS A 1 95 ? -0.321 20.302 19.058 1.00 40.31 95 HIS A CA 1
ATOM 729 C C . HIS A 1 95 ? 0.420 19.292 18.170 1.00 40.31 95 HIS A C 1
ATOM 731 O O . HIS A 1 95 ? 0.758 19.591 17.027 1.00 40.31 95 HIS A O 1
ATOM 737 N N . GLU A 1 96 ? 0.720 18.106 18.706 1.00 49.53 96 GLU A N 1
ATOM 738 C CA . GLU A 1 96 ? 0.977 16.915 17.910 1.00 49.53 96 GLU A CA 1
ATOM 739 C C . GLU A 1 96 ? -0.345 16.624 17.208 1.00 49.53 96 GLU A C 1
ATOM 741 O O . GLU A 1 96 ? -1.177 15.871 17.714 1.00 49.53 96 GLU A O 1
ATOM 746 N N . ASN A 1 97 ? -0.606 17.300 16.089 1.00 61.03 97 ASN A N 1
ATOM 747 C CA . ASN A 1 97 ? -1.788 17.010 15.295 1.00 61.03 97 ASN A CA 1
ATOM 748 C C . ASN A 1 97 ? -1.565 15.640 14.654 1.00 61.03 97 ASN A C 1
ATOM 750 O O . ASN A 1 97 ? -0.987 15.517 13.577 1.00 61.03 97 ASN A O 1
ATOM 754 N N . ALA A 1 98 ? -1.959 14.602 15.390 1.00 80.06 98 ALA A N 1
ATOM 755 C CA . ALA A 1 98 ? -2.048 13.247 14.896 1.00 80.06 98 ALA A CA 1
ATOM 756 C C . ALA A 1 98 ? -3.012 13.219 13.705 1.00 80.06 98 ALA A C 1
ATOM 758 O O . ALA A 1 98 ? -4.090 13.813 13.760 1.00 80.06 98 ALA A O 1
ATOM 759 N N . ALA A 1 99 ? -2.627 12.517 12.645 1.00 95.44 99 ALA A N 1
ATOM 760 C CA . ALA A 1 99 ? -3.513 12.251 11.526 1.00 95.44 99 ALA A CA 1
ATOM 761 C C . ALA A 1 99 ? -4.413 11.058 11.863 1.00 95.44 99 ALA A C 1
ATOM 763 O O . ALA A 1 99 ? -3.956 10.045 12.410 1.00 95.44 99 ALA A O 1
ATOM 764 N N . VAL A 1 100 ? -5.690 11.163 11.509 1.00 97.81 100 VAL A N 1
ATOM 765 C CA . VAL A 1 100 ? -6.647 10.057 11.588 1.00 97.81 100 VAL A CA 1
ATOM 766 C C . VAL A 1 100 ? -6.696 9.349 10.241 1.00 97.81 100 VAL A C 1
ATOM 768 O O . VAL A 1 100 ? -6.899 9.993 9.214 1.00 97.81 100 VAL A O 1
ATOM 771 N N . PHE A 1 101 ? -6.552 8.026 10.251 1.00 98.62 101 PHE A N 1
ATOM 772 C CA . PHE A 1 101 ? -6.744 7.178 9.077 1.00 98.62 101 PHE A CA 1
ATOM 773 C C . PHE A 1 101 ? -7.973 6.299 9.264 1.00 98.62 101 PHE A C 1
ATOM 775 O O . PHE A 1 101 ? -7.977 5.421 10.127 1.00 98.62 101 PHE A O 1
ATOM 782 N N . ASP A 1 102 ? -8.982 6.492 8.418 1.00 98.69 102 ASP A N 1
ATOM 783 C CA . ASP A 1 102 ? -10.160 5.629 8.349 1.00 98.69 102 ASP A CA 1
ATOM 784 C C . ASP A 1 102 ? -9.956 4.519 7.314 1.00 98.69 102 ASP A C 1
ATOM 786 O O . ASP A 1 102 ? -10.032 4.734 6.102 1.00 98.69 102 ASP A O 1
ATOM 790 N N . ILE A 1 103 ? -9.702 3.306 7.798 1.00 98.88 103 ILE A N 1
ATOM 791 C CA . ILE A 1 103 ? -9.436 2.127 6.974 1.00 98.88 103 ILE A CA 1
ATOM 792 C C . ILE A 1 103 ? -10.737 1.351 6.785 1.00 98.88 103 ILE A C 1
ATOM 794 O O . ILE A 1 103 ? -11.269 0.775 7.734 1.00 98.88 103 ILE A O 1
ATOM 798 N N . ARG A 1 104 ? -11.263 1.311 5.564 1.00 98.88 104 ARG A N 1
ATOM 799 C CA . ARG A 1 104 ? -12.567 0.721 5.248 1.00 98.88 104 ARG A CA 1
ATOM 800 C C . ARG A 1 104 ? -12.436 -0.475 4.319 1.00 98.88 104 ARG A C 1
ATOM 802 O O . ARG A 1 104 ? -11.762 -0.406 3.296 1.00 98.88 104 ARG A O 1
ATOM 809 N N . ASN A 1 105 ? -13.165 -1.547 4.624 1.00 98.94 105 ASN A N 1
ATOM 810 C CA . ASN A 1 105 ? -13.319 -2.670 3.706 1.00 98.94 105 ASN A CA 1
ATOM 811 C C . ASN A 1 105 ? -14.615 -2.544 2.889 1.00 98.94 105 ASN A C 1
ATOM 813 O O . ASN A 1 105 ? -15.701 -2.734 3.432 1.00 98.94 105 ASN A O 1
ATOM 817 N N . ASN A 1 106 ? -14.520 -2.277 1.585 1.00 98.88 106 ASN A N 1
ATOM 818 C CA . ASN A 1 106 ? -15.650 -2.352 0.651 1.00 98.88 106 ASN A CA 1
ATOM 819 C C . ASN A 1 106 ? -15.676 -3.666 -0.152 1.00 98.88 106 ASN A C 1
ATOM 821 O O . ASN A 1 106 ? -16.644 -3.919 -0.877 1.00 98.88 106 ASN A O 1
ATOM 825 N N . CYS A 1 107 ? -14.664 -4.523 -0.001 1.00 98.81 107 CYS A N 1
ATOM 826 C CA . CYS A 1 107 ? -14.565 -5.775 -0.735 1.00 98.81 107 CYS A CA 1
ATOM 827 C C . CYS A 1 107 ? -15.750 -6.707 -0.438 1.00 98.81 107 CYS A C 1
ATOM 829 O O . CYS A 1 107 ? -16.291 -6.711 0.672 1.00 98.81 107 CYS A O 1
ATOM 831 N N . PRO A 1 108 ? -16.138 -7.568 -1.396 1.00 98.50 108 PRO A N 1
ATOM 832 C CA . PRO A 1 108 ? -17.178 -8.575 -1.188 1.00 98.50 108 PRO A CA 1
ATOM 833 C C . PRO A 1 108 ? -16.725 -9.747 -0.294 1.00 98.50 108 PRO A C 1
ATOM 835 O O . PRO A 1 108 ? -17.422 -10.751 -0.198 1.00 98.50 108 PRO A O 1
ATOM 838 N N . PHE A 1 109 ? -15.568 -9.633 0.360 1.00 98.69 109 PHE A N 1
ATOM 839 C CA . PHE A 1 109 ? -14.970 -10.630 1.239 1.00 98.69 109 PHE A CA 1
ATOM 840 C C . PHE A 1 109 ? -14.311 -9.952 2.446 1.00 98.69 109 PHE A C 1
ATOM 842 O O . PHE A 1 109 ? -13.963 -8.769 2.411 1.00 98.69 109 PHE A O 1
ATOM 849 N N . THR A 1 110 ? -14.129 -10.712 3.524 1.00 98.88 110 THR A N 1
ATOM 850 C CA . THR A 1 110 ? -13.389 -10.266 4.707 1.00 98.88 110 THR A CA 1
ATOM 851 C C . THR A 1 110 ? -11.922 -10.017 4.365 1.00 98.88 110 THR A C 1
ATOM 853 O O . THR A 1 110 ? -11.275 -10.842 3.715 1.00 98.88 110 THR A O 1
ATOM 856 N N . VAL A 1 111 ? -11.380 -8.919 4.886 1.00 98.94 111 VAL A N 1
ATOM 857 C CA . VAL A 1 111 ? -9.941 -8.637 4.893 1.00 98.94 111 VAL A CA 1
ATOM 858 C C . VAL A 1 111 ? -9.454 -8.480 6.327 1.00 98.94 111 VAL A C 1
ATOM 860 O O . VAL A 1 111 ? -10.217 -8.148 7.234 1.00 98.94 111 VAL A O 1
ATOM 863 N N . TRP A 1 112 ? -8.164 -8.689 6.544 1.00 98.88 112 TRP A N 1
ATOM 864 C CA . TRP A 1 112 ? -7.510 -8.349 7.800 1.00 98.88 112 TRP A CA 1
ATOM 865 C C . TRP A 1 112 ? -6.610 -7.158 7.538 1.00 98.88 112 TRP A C 1
ATOM 867 O O . TRP A 1 112 ? -5.467 -7.320 7.110 1.00 98.88 112 TRP A O 1
ATOM 877 N N . ALA A 1 113 ? -7.144 -5.964 7.779 1.00 98.94 113 ALA A N 1
ATOM 878 C CA . ALA A 1 113 ? -6.384 -4.730 7.695 1.00 98.94 113 ALA A CA 1
ATOM 879 C C . ALA A 1 113 ? -5.138 -4.822 8.583 1.00 98.94 113 ALA A C 1
ATOM 881 O O . ALA A 1 113 ? -5.160 -5.435 9.661 1.00 98.94 113 ALA A O 1
ATOM 882 N N . ALA A 1 114 ? -4.054 -4.234 8.109 1.00 98.88 114 ALA A N 1
ATOM 883 C CA . ALA A 1 114 ? -2.787 -4.141 8.802 1.00 98.88 114 ALA A CA 1
ATOM 884 C C . ALA A 1 114 ? -2.235 -2.728 8.638 1.00 98.88 114 ALA A C 1
ATOM 886 O O . ALA A 1 114 ? -2.427 -2.107 7.592 1.00 98.88 114 ALA A O 1
ATOM 887 N N . ALA A 1 115 ? -1.585 -2.233 9.683 1.00 98.81 115 ALA A N 1
ATOM 888 C CA . ALA A 1 115 ? -0.966 -0.923 9.702 1.00 98.81 115 ALA A CA 1
ATOM 889 C C . ALA A 1 115 ? 0.314 -0.957 10.537 1.00 98.81 115 ALA A C 1
ATOM 891 O O . ALA A 1 115 ? 0.336 -1.544 11.622 1.00 98.81 115 ALA A O 1
ATOM 892 N N . ILE A 1 116 ? 1.367 -0.302 10.059 1.00 97.94 116 ILE A N 1
ATOM 893 C CA . ILE A 1 116 ? 2.562 -0.012 10.849 1.00 97.94 116 ILE A CA 1
ATOM 894 C C . ILE A 1 116 ? 2.865 1.475 10.735 1.00 97.94 116 ILE A C 1
ATOM 896 O O . ILE A 1 116 ? 3.171 1.921 9.633 1.00 97.94 116 ILE A O 1
ATOM 900 N N . PRO A 1 117 ? 2.799 2.226 11.848 1.00 97.31 117 PRO A N 1
ATOM 901 C CA . PRO A 1 117 ? 2.271 1.811 13.156 1.00 97.31 117 PRO A CA 1
ATOM 902 C C . PRO A 1 117 ? 0.745 1.565 13.116 1.00 97.31 117 PRO A C 1
ATOM 904 O O . PRO A 1 117 ? 0.037 2.160 12.311 1.00 97.31 117 PRO A O 1
ATOM 907 N N . GLY A 1 118 ? 0.222 0.712 14.005 1.00 96.75 118 GLY A N 1
ATOM 908 C CA . GLY A 1 118 ? -1.230 0.550 14.206 1.00 96.75 118 GLY A CA 1
ATOM 909 C C . GLY A 1 118 ? -1.699 -0.870 14.536 1.00 96.75 118 GLY A C 1
ATOM 910 O O . GLY A 1 118 ? -2.700 -1.030 15.229 1.00 96.75 118 GLY A O 1
ATOM 911 N N . GLY A 1 119 ? -0.973 -1.900 14.101 1.00 98.44 119 GLY A N 1
ATOM 912 C CA . GLY A 1 119 ? -1.308 -3.300 14.357 1.00 98.44 119 GLY A CA 1
ATOM 913 C C . GLY A 1 119 ? -2.170 -3.900 13.249 1.00 98.44 119 GLY A C 1
ATOM 914 O O . GLY A 1 119 ? -1.833 -3.823 12.069 1.00 98.44 119 GLY A O 1
ATOM 915 N N . GLY A 1 120 ? -3.282 -4.541 13.603 1.00 98.56 120 GLY A N 1
ATOM 916 C CA . GLY A 1 120 ? -4.182 -5.106 12.604 1.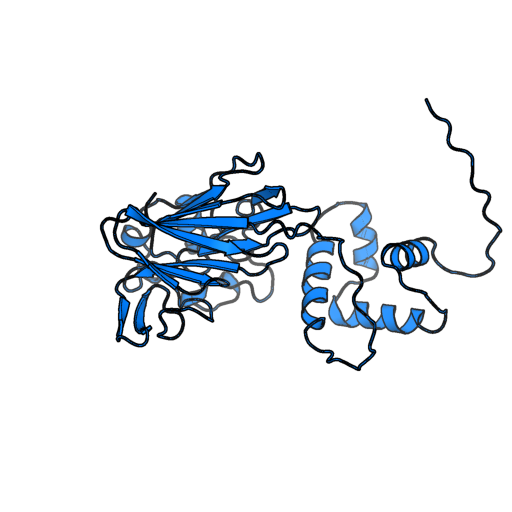00 98.56 120 GLY A CA 1
ATOM 917 C C . GLY A 1 120 ? -5.567 -5.461 13.124 1.00 98.56 120 GLY A C 1
ATOM 918 O O . GLY A 1 120 ? -5.782 -5.696 14.312 1.00 98.56 120 GLY A O 1
ATOM 919 N N . ARG A 1 121 ? -6.540 -5.510 12.215 1.00 98.62 121 ARG A N 1
ATOM 920 C CA . ARG A 1 121 ? -7.945 -5.745 12.555 1.00 98.62 121 ARG A CA 1
ATOM 921 C C . ARG A 1 121 ? -8.665 -6.502 11.447 1.00 98.62 121 ARG A C 1
ATOM 923 O O . ARG A 1 121 ? -8.520 -6.183 10.270 1.00 98.62 121 ARG A O 1
ATOM 930 N N . LYS A 1 122 ? -9.470 -7.498 11.828 1.00 98.75 122 LYS A N 1
ATOM 931 C CA . LYS A 1 122 ? -10.422 -8.137 10.911 1.00 98.75 122 LYS A CA 1
ATOM 932 C C . LYS A 1 122 ? -11.510 -7.126 10.543 1.00 98.75 122 LYS A C 1
ATOM 934 O O . LYS A 1 122 ? -12.114 -6.548 11.445 1.00 98.75 122 LYS A O 1
ATOM 939 N N . LEU A 1 123 ? -11.755 -6.946 9.249 1.00 98.88 123 LEU A N 1
ATOM 940 C CA . LEU A 1 123 ? -12.822 -6.116 8.704 1.00 98.88 123 LEU A CA 1
ATOM 941 C C . LEU A 1 123 ? -13.672 -6.940 7.741 1.00 98.88 123 LEU A C 1
ATOM 943 O O . LEU A 1 123 ? -13.233 -7.316 6.652 1.00 98.88 123 LEU A O 1
ATOM 947 N N . ASP A 1 124 ? -14.910 -7.196 8.136 1.00 98.81 124 ASP A N 1
ATOM 948 C CA . ASP A 1 124 ? -15.948 -7.678 7.232 1.00 98.81 124 ASP A CA 1
ATOM 949 C C . ASP A 1 124 ? -16.421 -6.537 6.313 1.00 98.81 124 ASP A C 1
ATOM 951 O O . ASP A 1 124 ? -16.080 -5.364 6.508 1.00 98.81 124 ASP A O 1
ATOM 955 N N . ARG A 1 125 ? -17.190 -6.872 5.273 1.00 98.69 125 ARG A N 1
ATOM 956 C CA . ARG A 1 125 ? -17.661 -5.887 4.293 1.00 98.69 125 ARG A CA 1
ATOM 957 C C . ARG A 1 125 ? -18.418 -4.746 4.977 1.00 98.69 125 ARG A C 1
ATOM 959 O O . ARG A 1 125 ? -19.340 -4.968 5.756 1.00 98.69 125 ARG A O 1
ATOM 966 N N . GLY A 1 126 ? -18.049 -3.518 4.634 1.00 98.56 126 GLY A N 1
ATOM 967 C CA . GLY A 1 126 ? -18.642 -2.286 5.143 1.00 98.56 126 GLY A CA 1
ATOM 968 C C . GLY A 1 126 ? -18.105 -1.828 6.501 1.00 98.56 126 GLY A C 1
ATOM 969 O O . GLY A 1 126 ? -18.466 -0.729 6.928 1.00 98.56 126 GLY A O 1
ATOM 970 N N . GLN A 1 127 ? -17.249 -2.614 7.164 1.00 98.88 127 GLN A N 1
ATOM 971 C CA . GLN A 1 127 ? -16.621 -2.217 8.423 1.00 98.88 127 GLN A CA 1
ATOM 972 C C . GLN A 1 127 ? -15.464 -1.237 8.193 1.00 98.88 127 GLN A C 1
ATOM 974 O O . GLN A 1 127 ? -14.771 -1.283 7.172 1.00 98.88 127 GLN A O 1
ATOM 979 N N . THR A 1 128 ? -15.251 -0.375 9.187 1.00 98.75 128 THR A N 1
ATOM 980 C CA . THR A 1 128 ? -14.189 0.634 9.212 1.00 98.75 128 THR A CA 1
ATOM 981 C C . THR A 1 128 ? -13.357 0.489 10.489 1.00 98.75 128 THR A C 1
ATOM 983 O O . THR A 1 128 ? -13.877 0.150 11.555 1.00 98.75 128 THR A O 1
ATOM 986 N N . TRP A 1 129 ? -12.061 0.764 10.382 1.00 98.75 129 TRP A N 1
ATOM 987 C CA . TRP A 1 129 ? -11.111 0.865 11.478 1.00 98.75 129 TRP A CA 1
ATOM 988 C C . TRP A 1 129 ? -10.380 2.196 11.410 1.00 98.75 129 TRP A C 1
ATOM 990 O O . TRP A 1 129 ? -9.632 2.440 10.470 1.00 98.75 129 TRP A O 1
ATOM 1000 N N . SER A 1 130 ? -10.578 3.025 12.427 1.00 98.44 130 SER A N 1
ATOM 1001 C CA . SER A 1 130 ? -9.852 4.282 12.570 1.00 98.44 130 SER A CA 1
ATOM 1002 C C . SER A 1 130 ? -8.588 4.073 13.401 1.00 98.44 130 SER A C 1
ATOM 1004 O O . SER A 1 130 ? -8.651 3.477 14.483 1.00 98.44 130 SER A O 1
ATOM 1006 N N . ILE A 1 131 ? -7.455 4.575 12.916 1.00 98.06 131 ILE A N 1
ATOM 1007 C CA . ILE A 1 131 ? -6.202 4.667 13.676 1.00 98.06 131 ILE A CA 1
ATOM 1008 C C . ILE A 1 131 ? -5.758 6.123 13.782 1.00 98.06 131 ILE A C 1
ATOM 1010 O O . ILE A 1 131 ? -5.931 6.902 12.849 1.00 98.06 131 ILE A O 1
ATOM 1014 N N . ASN A 1 132 ? -5.176 6.473 14.928 1.00 97.19 132 ASN A N 1
ATOM 1015 C CA . ASN A 1 132 ? -4.519 7.759 15.137 1.00 97.19 132 ASN A CA 1
ATOM 1016 C C . ASN A 1 132 ? -3.018 7.556 14.988 1.00 97.19 132 ASN A C 1
ATOM 1018 O O . ASN A 1 132 ? -2.444 6.698 15.664 1.00 97.19 132 ASN A O 1
ATOM 1022 N N . VAL A 1 133 ? -2.388 8.344 14.126 1.00 96.88 133 VAL A N 1
ATOM 1023 C CA . VAL A 1 133 ? -0.964 8.225 13.830 1.00 96.88 133 VAL A CA 1
ATOM 1024 C C . VAL A 1 133 ? -0.288 9.554 14.113 1.00 96.88 133 VAL A C 1
ATOM 1026 O O . VAL A 1 133 ? -0.731 10.603 13.653 1.00 96.88 133 VAL A O 1
ATOM 1029 N N . LYS A 1 134 ? 0.775 9.515 14.918 1.00 96.56 134 LYS A N 1
ATOM 1030 C CA . LYS A 1 134 ? 1.470 10.719 15.376 1.00 96.56 134 LYS A CA 1
ATOM 1031 C C . LYS A 1 134 ? 2.090 11.479 14.205 1.00 96.56 134 LYS A C 1
ATOM 1033 O O . LYS A 1 134 ? 2.623 10.861 13.277 1.00 96.56 134 LYS A O 1
ATOM 1038 N N . ALA A 1 135 ? 2.088 12.807 14.292 1.00 95.00 135 ALA A N 1
ATOM 1039 C CA . ALA A 1 135 ? 2.887 13.647 13.407 1.00 95.00 135 ALA A CA 1
ATOM 1040 C C . ALA A 1 135 ? 4.368 13.222 13.462 1.00 95.00 135 ALA A C 1
ATOM 1042 O O . ALA A 1 135 ? 4.851 12.763 14.496 1.00 95.00 135 ALA A O 1
ATOM 1043 N N . GLY A 1 136 ? 5.085 13.334 12.344 1.00 95.12 136 GLY A N 1
ATOM 1044 C CA . GLY A 1 136 ? 6.485 12.911 12.242 1.00 95.12 136 GLY A CA 1
ATOM 1045 C C . GLY A 1 136 ? 6.689 11.416 11.969 1.00 95.12 136 GLY A C 1
ATOM 1046 O O . GLY A 1 136 ? 7.820 11.006 11.717 1.00 95.12 136 GLY A O 1
ATOM 1047 N N . THR A 1 137 ? 5.631 10.594 11.982 1.00 97.31 137 THR A N 1
ATOM 1048 C CA . THR A 1 137 ? 5.724 9.168 11.620 1.00 97.31 137 THR A CA 1
ATOM 1049 C C . THR A 1 137 ? 6.286 9.010 10.202 1.00 97.31 137 THR A C 1
ATOM 1051 O O . THR A 1 137 ? 5.825 9.679 9.282 1.00 97.31 137 THR A O 1
ATOM 1054 N N . THR A 1 138 ? 7.252 8.108 10.015 1.00 96.62 138 THR A N 1
ATOM 1055 C CA . THR A 1 138 ? 7.880 7.796 8.717 1.00 96.62 138 THR A CA 1
ATOM 1056 C C . THR A 1 138 ? 7.828 6.301 8.429 1.00 96.62 138 THR A C 1
ATOM 1058 O O . THR A 1 138 ? 7.581 5.511 9.341 1.00 96.62 138 THR A O 1
ATOM 1061 N N . GLN A 1 139 ? 8.082 5.921 7.169 1.00 94.12 139 GLN A N 1
ATOM 1062 C CA . GLN A 1 139 ? 8.131 4.521 6.723 1.00 94.12 139 GLN A CA 1
ATOM 1063 C C . GLN A 1 139 ? 6.870 3.739 7.134 1.00 94.12 139 GLN A C 1
ATOM 1065 O O . GLN A 1 139 ? 6.931 2.573 7.534 1.00 94.12 139 GLN A O 1
ATOM 1070 N N . ALA A 1 140 ? 5.719 4.410 7.105 1.00 97.94 140 ALA A N 1
ATOM 1071 C CA . ALA A 1 140 ? 4.477 3.833 7.567 1.00 97.94 140 ALA A CA 1
ATOM 1072 C C . ALA A 1 140 ? 3.690 3.223 6.416 1.00 97.94 140 ALA A C 1
ATOM 1074 O O . ALA A 1 140 ? 3.748 3.698 5.284 1.00 97.94 140 ALA A O 1
ATOM 1075 N N . ARG A 1 141 ? 2.972 2.141 6.718 1.00 98.75 141 ARG A N 1
ATOM 1076 C CA . ARG A 1 141 ? 2.259 1.339 5.723 1.00 98.75 141 ARG A CA 1
ATOM 1077 C C . ARG A 1 141 ? 0.897 0.922 6.238 1.00 98.75 141 ARG A C 1
ATOM 1079 O O . ARG A 1 141 ? 0.788 0.483 7.381 1.00 98.75 141 ARG A O 1
ATOM 1086 N N . ILE A 1 142 ? -0.109 0.961 5.371 1.00 98.94 142 ILE A N 1
ATOM 1087 C CA . ILE A 1 142 ? -1.414 0.317 5.557 1.00 98.94 142 ILE A CA 1
ATOM 1088 C C . ILE A 1 142 ? -1.645 -0.647 4.391 1.00 98.94 142 ILE A C 1
ATOM 1090 O O . ILE A 1 142 ? -1.430 -0.292 3.236 1.00 98.94 142 ILE A O 1
ATOM 1094 N N . TRP A 1 143 ? -2.099 -1.868 4.677 1.00 98.94 143 TRP A N 1
ATOM 1095 C CA . TRP A 1 143 ? -2.408 -2.859 3.642 1.00 98.94 143 TRP A CA 1
ATOM 1096 C C . TRP A 1 143 ? -3.528 -3.815 4.058 1.00 98.94 143 TRP A C 1
ATOM 1098 O O . TRP A 1 143 ? -3.866 -3.957 5.238 1.00 98.94 143 TRP A O 1
ATOM 1108 N N . ALA A 1 144 ? -4.114 -4.495 3.072 1.00 98.94 144 ALA A N 1
ATOM 1109 C CA . ALA A 1 144 ? -5.063 -5.579 3.299 1.00 98.94 144 ALA A CA 1
ATOM 1110 C C . ALA A 1 144 ? -4.352 -6.934 3.292 1.00 98.94 144 ALA A C 1
ATOM 1112 O O . ALA A 1 144 ? -3.534 -7.222 2.417 1.00 98.94 144 ALA A O 1
ATOM 1113 N N . ARG A 1 145 ? -4.724 -7.805 4.232 1.00 98.94 145 ARG A N 1
ATOM 1114 C CA . ARG A 1 145 ? -4.364 -9.227 4.217 1.00 98.94 145 ARG A CA 1
ATOM 1115 C C . ARG A 1 145 ? -5.583 -10.063 3.859 1.00 98.94 145 ARG A C 1
ATOM 1117 O O . ARG A 1 145 ? -6.701 -9.733 4.267 1.00 98.94 145 ARG A O 1
ATOM 1124 N N . THR A 1 146 ? -5.375 -11.148 3.121 1.00 98.88 146 THR A N 1
ATOM 1125 C CA . THR A 1 146 ? -6.465 -11.991 2.609 1.00 98.88 146 THR A CA 1
ATOM 1126 C C . THR A 1 146 ? -6.333 -13.434 3.081 1.00 98.88 146 THR A C 1
ATOM 1128 O O . THR A 1 146 ? -5.237 -13.903 3.403 1.00 98.88 146 THR A O 1
ATOM 1131 N N . LYS A 1 147 ? -7.487 -14.114 3.155 1.00 98.56 147 LYS A N 1
ATOM 1132 C CA . LYS A 1 147 ? -7.636 -15.519 3.571 1.00 98.56 147 LYS A CA 1
ATOM 1133 C C . LYS A 1 147 ? -6.825 -15.869 4.823 1.00 98.56 147 LYS A C 1
ATOM 1135 O O . LYS A 1 147 ? -6.063 -16.834 4.837 1.00 98.56 147 LYS A O 1
ATOM 1140 N N . CYS A 1 148 ? -6.972 -15.059 5.866 1.00 98.69 148 CYS A N 1
ATOM 1141 C CA . CYS A 1 148 ? -6.284 -15.312 7.119 1.00 98.69 148 CYS A CA 1
ATOM 1142 C C . CYS A 1 148 ? -7.059 -16.277 8.010 1.00 98.69 148 CYS A C 1
ATOM 1144 O O . CYS A 1 148 ? -8.290 -16.289 8.026 1.00 98.69 148 CYS A O 1
ATOM 1146 N N . ASN A 1 149 ? -6.319 -17.024 8.818 1.00 98.56 149 ASN A N 1
ATOM 1147 C CA . ASN A 1 149 ? -6.852 -17.794 9.927 1.00 98.56 149 ASN A CA 1
ATOM 1148 C C . ASN A 1 149 ? -6.012 -17.498 11.169 1.00 98.56 149 ASN A C 1
ATOM 1150 O O . ASN A 1 149 ? -4.794 -17.649 11.110 1.00 98.56 149 ASN A O 1
ATOM 1154 N N . PHE A 1 150 ? -6.654 -17.072 12.257 1.00 98.56 150 PHE A N 1
ATOM 1155 C CA . PHE A 1 150 ? -6.011 -16.748 13.530 1.00 98.56 150 PHE A CA 1
ATOM 1156 C C . PHE A 1 150 ? -6.716 -17.478 14.674 1.00 98.56 150 PHE A C 1
ATOM 1158 O O . PHE A 1 150 ? -7.941 -17.599 14.674 1.00 98.56 150 PHE A O 1
ATOM 1165 N N . ASP A 1 151 ? -5.943 -17.925 15.658 1.00 97.81 151 ASP A N 1
ATOM 1166 C CA . ASP A 1 151 ? -6.452 -18.434 16.926 1.00 97.81 151 ASP A CA 1
ATOM 1167 C C . ASP A 1 151 ? -6.962 -17.298 17.838 1.00 97.81 151 ASP A C 1
ATOM 1169 O O . ASP A 1 151 ? -6.861 -16.107 17.525 1.00 97.81 151 ASP A O 1
ATOM 1173 N N . GLY A 1 152 ? -7.508 -17.661 19.003 1.00 96.56 152 GLY A N 1
ATOM 1174 C CA . GLY A 1 152 ? -8.001 -16.691 19.988 1.00 96.56 152 GLY A CA 1
ATOM 1175 C C . GLY A 1 152 ? -6.917 -15.787 20.593 1.00 96.56 152 GLY A C 1
ATOM 1176 O O . GLY A 1 152 ? -7.247 -14.759 21.176 1.00 96.56 152 GLY A O 1
ATOM 1177 N N . ALA A 1 153 ? -5.636 -16.136 20.438 1.00 97.31 153 ALA A N 1
ATOM 1178 C CA . ALA A 1 153 ? -4.498 -15.314 20.843 1.00 97.31 153 ALA A CA 1
ATOM 1179 C C . ALA A 1 153 ? -3.978 -14.420 19.698 1.00 97.31 153 ALA A C 1
ATOM 1181 O O . ALA A 1 153 ? -2.993 -13.703 19.876 1.00 97.31 153 ALA A O 1
ATOM 1182 N N . GLY A 1 154 ? -4.622 -14.452 18.527 1.00 97.81 154 GLY A N 1
ATOM 1183 C CA . GLY A 1 154 ? -4.227 -13.677 17.359 1.00 97.81 154 GLY A CA 1
ATOM 1184 C C . GLY A 1 154 ? -2.996 -14.225 16.638 1.00 97.81 154 GLY A C 1
ATOM 1185 O O . GLY A 1 154 ? -2.343 -13.456 15.936 1.00 97.81 154 GLY A O 1
ATOM 1186 N N . ARG A 1 155 ? -2.657 -15.511 16.791 1.00 98.50 155 ARG A N 1
ATOM 1187 C CA . ARG A 1 155 ? -1.580 -16.183 16.042 1.00 98.50 155 ARG A CA 1
ATOM 1188 C C . ARG A 1 155 ? -2.148 -17.048 14.931 1.00 98.50 155 ARG A C 1
ATOM 1190 O O . ARG A 1 155 ? -3.210 -17.642 15.082 1.00 98.50 155 ARG A O 1
ATOM 1197 N N . GLY A 1 156 ? -1.471 -17.106 13.795 1.00 98.31 156 GLY A N 1
ATOM 1198 C CA . GLY A 1 156 ? -2.032 -17.731 12.610 1.00 98.31 156 GLY A CA 1
ATOM 1199 C C . GLY A 1 156 ? -1.259 -17.433 11.340 1.00 98.31 156 GLY A C 1
ATOM 1200 O O . GLY A 1 156 ? -0.036 -17.337 11.369 1.00 98.31 156 GLY A O 1
ATOM 1201 N N . LYS A 1 157 ? -1.969 -17.331 10.214 1.00 98.56 157 LYS A N 1
ATOM 1202 C CA . LYS A 1 157 ? -1.365 -17.057 8.905 1.00 98.56 157 LYS A CA 1
ATOM 1203 C C . LYS A 1 157 ? -2.367 -16.441 7.934 1.00 98.56 157 LYS A C 1
ATOM 1205 O O . LYS A 1 157 ? -3.539 -16.814 7.950 1.00 98.56 157 LYS A O 1
ATOM 1210 N N . CYS A 1 158 ? -1.886 -15.562 7.061 1.00 98.81 158 CYS A N 1
ATOM 1211 C CA . CYS A 1 158 ? -2.591 -15.056 5.880 1.00 98.81 158 CYS A CA 1
ATOM 1212 C C . CYS A 1 158 ? -2.008 -15.613 4.570 1.00 98.81 158 CYS A C 1
ATOM 1214 O O . CYS A 1 158 ? -0.825 -15.947 4.509 1.00 98.81 158 CYS A O 1
ATOM 1216 N N . GLU A 1 159 ? -2.824 -15.690 3.510 1.00 98.69 159 GLU A N 1
ATOM 1217 C CA . GLU A 1 159 ? -2.348 -16.070 2.166 1.00 98.69 159 GLU A CA 1
ATOM 1218 C C . GLU A 1 159 ? -1.505 -14.948 1.542 1.00 98.69 159 GLU A C 1
ATOM 1220 O O . GLU A 1 159 ? -0.444 -15.214 0.988 1.00 98.69 159 GLU A O 1
ATOM 1225 N N . THR A 1 160 ? -1.936 -13.692 1.702 1.00 98.88 160 THR A N 1
ATOM 1226 C CA . THR A 1 160 ? -1.223 -12.499 1.213 1.00 98.88 160 THR A CA 1
ATOM 1227 C C . THR A 1 160 ? -1.023 -11.481 2.332 1.00 98.88 160 THR A C 1
ATOM 1229 O O . THR A 1 160 ? -1.951 -11.265 3.122 1.00 98.88 160 THR A O 1
ATOM 1232 N N . GLY A 1 161 ? 0.113 -10.782 2.355 1.00 98.69 161 GLY A N 1
ATOM 1233 C CA . GLY A 1 161 ? 0.368 -9.685 3.293 1.00 98.69 161 GLY A CA 1
ATOM 1234 C C . GLY A 1 161 ? 0.608 -10.122 4.740 1.00 98.69 161 GLY A C 1
ATOM 1235 O O . GLY A 1 161 ? 0.504 -9.292 5.646 1.00 98.69 161 GLY A O 1
ATOM 1236 N N . ASP A 1 162 ? 0.879 -11.406 4.985 1.00 98.81 162 ASP A N 1
ATOM 1237 C CA . ASP A 1 162 ? 1.128 -11.933 6.329 1.00 98.81 162 ASP A CA 1
ATOM 1238 C C . ASP A 1 162 ? 2.304 -11.213 7.003 1.00 98.81 162 ASP A C 1
ATOM 1240 O O . ASP A 1 162 ? 3.345 -11.023 6.386 1.00 98.81 162 ASP A O 1
ATOM 1244 N N . CYS A 1 163 ? 2.151 -10.811 8.263 1.00 98.56 163 CYS A N 1
ATOM 1245 C CA . CYS A 1 163 ? 3.131 -9.991 8.981 1.00 98.56 163 CYS A CA 1
ATOM 1246 C C . CYS A 1 163 ? 3.835 -10.766 10.104 1.00 98.56 163 CYS A C 1
ATOM 1248 O O . CYS A 1 163 ? 4.008 -10.254 11.210 1.00 98.56 163 CYS A O 1
ATOM 1250 N N . GLY A 1 164 ? 4.202 -12.023 9.829 1.00 98.19 164 GLY A N 1
ATOM 1251 C CA . GLY A 1 164 ? 4.869 -12.909 10.787 1.00 98.19 164 GLY A CA 1
ATOM 1252 C C . GLY A 1 164 ? 3.898 -13.773 11.592 1.00 98.19 164 GLY A C 1
ATOM 1253 O O . GLY A 1 164 ? 4.179 -14.120 12.736 1.00 98.19 164 GLY A O 1
ATOM 1254 N N . GLY A 1 165 ? 2.738 -14.090 11.016 1.00 98.44 165 GLY A N 1
ATOM 1255 C CA . GLY A 1 165 ? 1.739 -14.964 11.619 1.00 98.44 165 GLY A CA 1
ATOM 1256 C C . GLY A 1 165 ? 1.011 -14.373 12.824 1.00 98.44 165 GLY A C 1
ATOM 1257 O O . GLY A 1 165 ? 0.493 -15.115 13.656 1.00 98.44 165 GLY A O 1
ATOM 1258 N N . ILE A 1 166 ? 0.961 -13.044 12.939 1.00 98.62 166 ILE A N 1
ATOM 1259 C CA . ILE A 1 166 ? 0.280 -12.337 14.030 1.00 98.62 166 ILE A CA 1
ATOM 1260 C C . ILE A 1 166 ? -0.814 -11.404 13.504 1.00 98.62 166 ILE A C 1
ATOM 1262 O O . ILE A 1 166 ? -0.683 -10.766 12.459 1.00 98.62 166 ILE A O 1
ATOM 1266 N N . LEU A 1 167 ? -1.922 -11.299 14.236 1.00 98.50 167 LEU A N 1
ATOM 1267 C CA . LEU A 1 167 ? -3.033 -10.417 13.887 1.00 98.50 167 LEU A CA 1
ATOM 1268 C C . LEU A 1 167 ? -2.626 -8.944 14.018 1.00 98.50 167 LEU A C 1
ATOM 1270 O O . LEU A 1 167 ? -2.923 -8.155 13.121 1.00 98.50 167 LEU A O 1
ATOM 1274 N N . GLN A 1 168 ? -1.942 -8.602 15.112 1.00 98.50 168 GLN A N 1
ATOM 1275 C CA . GLN A 1 168 ? -1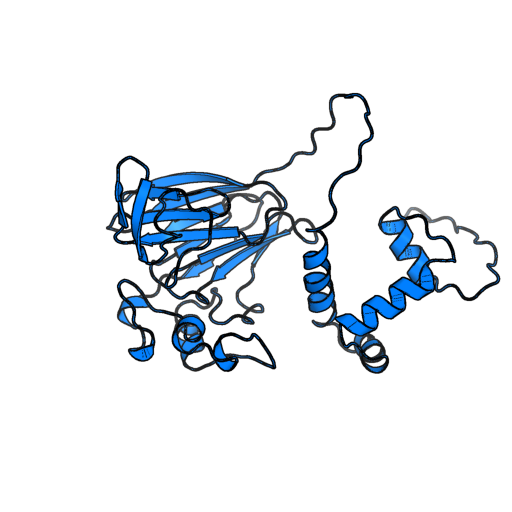.454 -7.256 15.418 1.00 98.50 168 GLN A CA 1
ATOM 1276 C C . GLN A 1 168 ? -0.046 -7.059 14.849 1.00 98.50 168 GLN A C 1
ATOM 1278 O O . GLN A 1 168 ? 0.937 -7.327 15.536 1.00 98.50 168 GLN A O 1
ATOM 1283 N N . CYS A 1 169 ? 0.052 -6.628 13.590 1.00 98.56 169 CYS A N 1
ATOM 1284 C CA . CYS A 1 169 ? 1.330 -6.522 12.886 1.00 98.56 169 CYS A CA 1
ATOM 1285 C C . CYS A 1 169 ? 2.345 -5.624 13.610 1.00 98.56 169 CYS A C 1
ATOM 1287 O O . CYS A 1 169 ? 2.020 -4.512 14.018 1.00 98.56 169 CYS A O 1
ATOM 1289 N N . GLN A 1 170 ? 3.578 -6.124 13.725 1.00 97.62 170 GLN A N 1
ATOM 1290 C CA . GLN A 1 170 ? 4.749 -5.404 14.252 1.00 97.62 170 GLN A CA 1
ATOM 1291 C C . GLN A 1 170 ? 5.883 -5.298 13.217 1.00 97.62 170 GLN A C 1
ATOM 1293 O O . GLN A 1 170 ? 6.869 -4.608 13.448 1.00 97.62 170 GLN A O 1
ATOM 1298 N N . ALA A 1 171 ? 5.743 -5.977 12.074 1.00 97.50 171 ALA A N 1
ATOM 1299 C CA . ALA A 1 171 ? 6.636 -5.908 10.922 1.00 97.50 171 ALA A CA 1
ATOM 1300 C C . ALA A 1 171 ? 5.824 -5.838 9.616 1.00 97.50 171 ALA A C 1
ATOM 1302 O O . ALA A 1 171 ? 4.627 -6.150 9.604 1.00 97.50 171 ALA A O 1
ATOM 1303 N N . TYR A 1 172 ? 6.457 -5.409 8.523 1.00 98.44 172 TYR A N 1
ATOM 1304 C CA . TYR A 1 172 ? 5.795 -5.336 7.220 1.00 98.44 172 TYR A CA 1
ATOM 1305 C C . TYR A 1 172 ? 5.285 -6.705 6.751 1.00 98.44 172 TYR A C 1
ATOM 1307 O O . TYR A 1 172 ? 5.799 -7.757 7.137 1.00 98.44 172 TYR A O 1
ATOM 1315 N N . GLY A 1 173 ? 4.234 -6.677 5.933 1.00 98.06 173 GLY A N 1
ATOM 1316 C CA . GLY A 1 173 ? 3.622 -7.880 5.384 1.00 98.06 173 GLY A CA 1
ATOM 1317 C C . GLY A 1 173 ? 4.433 -8.489 4.240 1.00 98.06 173 GLY A C 1
ATOM 1318 O O . GLY A 1 173 ? 5.074 -7.771 3.480 1.00 98.06 173 GLY A O 1
ATOM 1319 N N . GLN A 1 174 ? 4.352 -9.808 4.091 1.00 98.62 174 GLN A N 1
ATOM 1320 C CA . GLN A 1 174 ? 4.943 -10.541 2.975 1.00 98.62 174 GLN A CA 1
ATOM 1321 C C . GLN A 1 174 ? 4.200 -10.244 1.655 1.00 98.62 174 GLN A C 1
ATOM 1323 O O . GLN A 1 174 ? 2.967 -10.360 1.629 1.00 98.62 174 GLN A O 1
ATOM 1328 N N . PRO A 1 175 ? 4.922 -9.933 0.562 1.00 98.62 175 PRO A N 1
ATOM 1329 C CA . PRO A 1 175 ? 4.354 -9.809 -0.780 1.00 98.62 175 PRO A CA 1
ATOM 1330 C C . PRO A 1 175 ? 3.570 -11.059 -1.243 1.00 98.62 175 PRO A C 1
ATOM 1332 O O . PRO A 1 175 ? 3.913 -12.178 -0.845 1.00 98.62 175 PRO A O 1
ATOM 1335 N N . PRO A 1 176 ? 2.554 -10.910 -2.115 1.00 98.75 176 PRO A N 1
ATOM 1336 C CA . PRO A 1 176 ? 2.095 -9.646 -2.682 1.00 98.75 176 PRO A CA 1
ATOM 1337 C C . PRO A 1 176 ? 1.134 -8.901 -1.748 1.00 98.75 176 PRO A C 1
ATOM 1339 O O . PRO A 1 176 ? 0.208 -9.495 -1.187 1.00 98.75 176 PRO A O 1
ATOM 1342 N N . ASN A 1 177 ? 1.304 -7.589 -1.615 1.00 98.62 177 ASN A N 1
ATOM 1343 C CA . ASN A 1 177 ? 0.377 -6.722 -0.891 1.00 98.62 177 ASN A CA 1
ATOM 1344 C C . ASN A 1 177 ? 0.370 -5.302 -1.466 1.00 98.62 177 ASN A C 1
ATOM 1346 O O . ASN A 1 177 ? 1.398 -4.647 -1.538 1.00 98.62 177 ASN A O 1
ATOM 1350 N N . THR A 1 178 ? -0.817 -4.813 -1.829 1.00 98.94 178 THR A N 1
ATOM 1351 C CA . THR A 1 178 ? -1.001 -3.415 -2.234 1.00 98.94 178 THR A CA 1
ATOM 1352 C C . THR A 1 178 ? -0.797 -2.522 -1.011 1.00 98.94 178 THR A C 1
ATOM 1354 O O . THR A 1 178 ? -1.469 -2.727 0.009 1.00 98.94 178 THR A O 1
ATOM 1357 N N . LEU A 1 179 ? 0.104 -1.546 -1.100 1.00 98.94 179 LEU A N 1
ATOM 1358 C CA . LEU A 1 179 ? 0.475 -0.689 0.025 1.00 98.94 179 LEU A CA 1
ATOM 1359 C C . LEU A 1 179 ? -0.096 0.720 -0.140 1.00 98.94 179 LEU A C 1
ATOM 1361 O O . LEU A 1 179 ? -0.008 1.292 -1.219 1.00 98.94 179 LEU A O 1
ATOM 1365 N N . ALA A 1 180 ? -0.624 1.284 0.943 1.00 98.88 180 ALA A N 1
ATOM 1366 C CA . ALA A 1 180 ? -0.680 2.727 1.146 1.00 98.88 180 ALA A CA 1
ATOM 1367 C C . ALA A 1 180 ? 0.518 3.106 2.020 1.00 98.88 180 ALA A C 1
ATOM 1369 O O . ALA A 1 180 ? 0.561 2.700 3.187 1.00 98.88 180 ALA A O 1
ATOM 1370 N N . GLU A 1 181 ? 1.483 3.836 1.466 1.00 98.75 181 GLU A N 1
ATOM 1371 C CA . GLU A 1 181 ? 2.678 4.284 2.185 1.00 98.75 181 GLU A CA 1
ATOM 1372 C C . GLU A 1 181 ? 2.564 5.770 2.522 1.00 98.75 181 GLU A C 1
ATOM 1374 O O . GLU A 1 181 ? 1.988 6.556 1.767 1.00 98.75 181 GLU A O 1
ATOM 1379 N N . TYR A 1 182 ? 3.054 6.159 3.699 1.00 98.44 182 TYR A N 1
ATOM 1380 C CA . TYR A 1 182 ? 3.014 7.556 4.111 1.00 98.44 182 TYR A CA 1
ATOM 1381 C C . TYR A 1 182 ? 4.133 7.953 5.077 1.00 98.44 182 TYR A C 1
ATOM 1383 O O . TYR A 1 182 ? 4.661 7.150 5.855 1.00 98.44 182 TYR A O 1
ATOM 1391 N N . ALA A 1 183 ? 4.452 9.245 5.057 1.00 97.88 183 ALA A N 1
ATOM 1392 C CA . ALA A 1 183 ? 5.301 9.920 6.026 1.00 97.88 183 ALA A CA 1
ATOM 1393 C C . ALA A 1 183 ? 4.679 11.277 6.391 1.00 97.88 183 ALA A C 1
ATOM 1395 O O . ALA A 1 183 ? 4.455 12.114 5.522 1.00 97.88 183 ALA A O 1
ATOM 1396 N N . LEU A 1 184 ? 4.386 11.498 7.674 1.00 97.38 184 LEU A N 1
ATOM 1397 C CA . LEU A 1 184 ? 3.587 12.635 8.146 1.00 97.38 184 LEU A CA 1
ATOM 1398 C C . LEU A 1 184 ? 4.452 13.774 8.663 1.00 97.38 184 LEU A C 1
ATOM 1400 O O . LEU A 1 184 ? 5.396 13.526 9.408 1.00 97.38 184 LEU A O 1
ATOM 1404 N N . ASN A 1 185 ? 4.075 15.013 8.378 1.00 95.69 185 ASN A N 1
ATOM 1405 C CA . ASN A 1 185 ? 4.709 16.235 8.855 1.00 95.69 185 ASN A CA 1
ATOM 1406 C C . ASN A 1 185 ? 6.229 16.237 8.618 1.00 95.69 185 ASN A C 1
ATOM 1408 O O . ASN A 1 185 ? 7.029 16.390 9.542 1.00 95.69 185 ASN A O 1
ATOM 1412 N N . GLN A 1 186 ? 6.612 15.985 7.369 1.00 94.38 186 GLN A N 1
ATOM 1413 C CA . GLN A 1 186 ? 7.995 15.952 6.912 1.00 94.38 186 GLN A CA 1
ATOM 1414 C C . GLN A 1 186 ? 8.448 17.361 6.490 1.00 94.38 186 GLN A C 1
ATOM 1416 O O . GLN A 1 186 ? 8.039 18.369 7.071 1.00 94.38 186 GLN A O 1
ATOM 1421 N N . PHE A 1 187 ? 9.330 17.452 5.492 1.00 89.69 187 PHE A N 1
ATOM 1422 C CA . PHE A 1 187 ? 9.842 18.722 4.986 1.00 89.69 187 PHE A CA 1
ATOM 1423 C C . PHE A 1 187 ? 8.707 19.704 4.645 1.00 89.69 187 PHE A C 1
ATOM 1425 O O . PHE A 1 187 ? 7.714 19.324 4.027 1.00 89.69 187 PHE A O 1
ATOM 1432 N N . ASN A 1 188 ? 8.863 20.969 5.049 1.00 93.81 188 ASN A N 1
ATOM 1433 C CA . ASN A 1 188 ? 7.871 22.039 4.880 1.00 93.81 188 ASN A CA 1
ATOM 1434 C C . ASN A 1 188 ? 6.478 21.746 5.470 1.00 93.81 188 ASN A C 1
ATOM 1436 O O . ASN A 1 188 ? 5.486 22.280 4.976 1.00 93.81 188 ASN A O 1
ATOM 1440 N N . ASN A 1 189 ? 6.396 20.941 6.537 1.00 93.62 189 ASN A N 1
ATOM 1441 C CA . ASN A 1 189 ? 5.132 20.515 7.146 1.00 93.62 189 ASN A CA 1
ATOM 1442 C C . ASN A 1 189 ? 4.203 19.866 6.113 1.00 93.62 189 ASN A C 1
ATOM 1444 O O . ASN A 1 189 ? 3.012 20.169 6.067 1.00 93.62 189 ASN A O 1
ATOM 1448 N N . LEU A 1 190 ? 4.762 19.026 5.242 1.00 95.56 190 LEU A N 1
ATOM 1449 C CA . LEU A 1 190 ? 4.002 18.256 4.266 1.00 95.56 190 LEU A CA 1
ATOM 1450 C C . LEU A 1 190 ? 3.951 16.790 4.675 1.00 95.56 190 LEU A C 1
ATOM 1452 O O . LEU A 1 190 ? 4.947 16.207 5.108 1.00 95.56 190 LEU A O 1
ATOM 1456 N N . ASP A 1 191 ? 2.784 16.199 4.491 1.00 97.12 191 ASP A N 1
ATOM 1457 C CA . ASP A 1 191 ? 2.592 14.760 4.496 1.00 97.12 191 ASP A CA 1
ATOM 1458 C C . ASP A 1 191 ? 2.917 14.237 3.091 1.00 97.12 191 ASP A C 1
ATOM 1460 O O . ASP A 1 191 ? 2.456 14.807 2.102 1.00 97.12 191 ASP A O 1
ATOM 1464 N N . PHE A 1 192 ? 3.699 13.166 3.002 1.00 97.12 192 PHE A N 1
ATOM 1465 C CA . PHE A 1 192 ? 4.003 12.447 1.765 1.00 97.12 192 PHE A CA 1
ATOM 1466 C C . PHE A 1 192 ? 3.208 11.151 1.762 1.00 97.12 192 PHE A C 1
ATOM 1468 O O . PHE A 1 192 ? 3.222 10.429 2.759 1.00 97.12 192 PHE A O 1
ATOM 1475 N N . ILE A 1 193 ? 2.495 10.887 0.673 1.00 97.81 193 ILE A N 1
ATOM 1476 C CA . ILE A 1 193 ? 1.591 9.748 0.542 1.00 97.81 193 ILE A CA 1
ATOM 1477 C C . ILE A 1 193 ? 1.700 9.129 -0.849 1.00 97.81 193 ILE A C 1
ATOM 1479 O O . ILE A 1 193 ? 1.861 9.840 -1.846 1.00 97.81 193 ILE A O 1
ATOM 1483 N N . ASP A 1 194 ? 1.524 7.816 -0.918 1.00 98.38 194 ASP A N 1
ATOM 1484 C CA . ASP A 1 194 ? 1.491 7.079 -2.173 1.00 98.38 194 ASP A CA 1
ATOM 1485 C C . ASP A 1 194 ? 0.761 5.731 -2.040 1.00 98.38 194 ASP A C 1
ATOM 1487 O O . ASP A 1 194 ? 0.520 5.219 -0.943 1.00 98.38 194 ASP A O 1
ATOM 1491 N N . ILE A 1 195 ? 0.363 5.175 -3.189 1.00 98.81 195 ILE A N 1
ATOM 1492 C CA . ILE A 1 195 ? 0.063 3.746 -3.307 1.00 98.81 195 ILE A CA 1
ATOM 1493 C C . ILE A 1 195 ? 1.266 3.085 -3.969 1.00 98.81 195 ILE A C 1
ATOM 1495 O O . ILE A 1 195 ? 1.719 3.543 -5.019 1.00 98.81 195 ILE A O 1
ATOM 1499 N N . SER A 1 196 ? 1.718 1.962 -3.420 1.00 98.75 196 SER A N 1
ATOM 1500 C CA . SER A 1 196 ? 2.887 1.247 -3.916 1.00 98.75 196 SER A CA 1
ATOM 1501 C C . SER A 1 196 ? 2.579 -0.199 -4.275 1.00 98.75 196 SER A C 1
ATOM 1503 O O . SER A 1 196 ? 1.938 -0.939 -3.525 1.00 98.75 196 SER A O 1
ATOM 1505 N N . LEU A 1 197 ? 3.040 -0.580 -5.470 1.00 98.75 197 LEU A N 1
ATOM 1506 C CA . LEU A 1 197 ? 2.987 -1.929 -6.038 1.00 98.75 197 LEU A CA 1
ATOM 1507 C C . LEU A 1 197 ? 4.394 -2.533 -6.166 1.00 98.75 197 LEU A C 1
ATOM 1509 O O . LEU A 1 197 ? 4.586 -3.535 -6.862 1.00 98.75 197 LEU A O 1
ATOM 1513 N N . VAL A 1 198 ? 5.391 -1.927 -5.509 1.00 98.25 198 VAL A N 1
ATOM 1514 C CA . VAL A 1 198 ? 6.770 -2.439 -5.435 1.00 98.25 198 VAL A CA 1
ATOM 1515 C C . VAL A 1 198 ? 6.821 -3.769 -4.681 1.00 98.25 198 VAL A C 1
ATOM 1517 O O . VAL A 1 198 ? 7.597 -4.644 -5.053 1.00 98.25 198 VAL A O 1
ATOM 1520 N N . ASP A 1 199 ? 5.915 -3.963 -3.720 1.00 98.19 199 ASP A N 1
ATOM 1521 C CA . ASP A 1 199 ? 5.691 -5.229 -3.009 1.00 98.19 199 ASP A CA 1
ATOM 1522 C C . ASP A 1 199 ? 4.512 -6.034 -3.607 1.00 98.19 199 ASP A C 1
ATOM 1524 O O . ASP A 1 199 ? 3.993 -6.974 -3.008 1.00 98.19 199 ASP A O 1
ATOM 1528 N N . GLY A 1 200 ? 4.102 -5.712 -4.837 1.00 98.62 200 GLY A N 1
ATOM 1529 C CA . GLY A 1 200 ? 3.046 -6.403 -5.574 1.00 98.62 200 GLY A CA 1
ATOM 1530 C C . GLY A 1 200 ? 1.637 -5.875 -5.300 1.00 98.62 200 GLY A C 1
ATOM 1531 O O . GLY A 1 200 ? 1.431 -4.802 -4.746 1.00 98.62 200 GLY A O 1
ATOM 1532 N N . PHE A 1 201 ? 0.642 -6.634 -5.749 1.00 98.94 201 PHE A N 1
ATOM 1533 C CA . PHE A 1 201 ? -0.772 -6.288 -5.665 1.00 98.94 201 PHE A CA 1
ATOM 1534 C C . PHE A 1 201 ? -1.576 -7.490 -5.180 1.00 98.94 201 PHE A C 1
ATOM 1536 O O . PHE A 1 201 ? -1.378 -8.608 -5.654 1.00 98.94 201 PHE A O 1
ATOM 1543 N N . ASN A 1 202 ? -2.523 -7.265 -4.277 1.00 98.81 202 ASN A N 1
ATOM 1544 C CA . ASN A 1 202 ? -3.476 -8.294 -3.852 1.00 98.81 202 ASN A CA 1
ATOM 1545 C C . ASN A 1 202 ? -4.919 -7.780 -3.842 1.00 98.81 202 ASN A C 1
ATOM 1547 O O . ASN A 1 202 ? -5.817 -8.465 -4.328 1.00 98.81 202 ASN A O 1
ATOM 1551 N N . VAL A 1 203 ? -5.153 -6.575 -3.324 1.00 98.88 203 VAL A N 1
ATOM 1552 C CA . VAL A 1 203 ? -6.481 -5.976 -3.176 1.00 98.88 203 VAL A CA 1
ATOM 1553 C C . VAL A 1 203 ? -6.476 -4.570 -3.789 1.00 98.88 203 VAL A C 1
ATOM 1555 O O . VAL A 1 203 ? -5.544 -3.808 -3.524 1.00 98.88 203 VAL A O 1
ATOM 1558 N N . PRO A 1 204 ? -7.498 -4.200 -4.587 1.00 98.88 204 PRO A N 1
ATOM 1559 C CA . PRO A 1 204 ? -7.668 -2.833 -5.070 1.00 98.88 204 PRO A CA 1
ATOM 1560 C C . PRO A 1 204 ? -7.730 -1.819 -3.925 1.00 98.88 204 PRO A C 1
ATOM 1562 O O . PRO A 1 204 ? -8.312 -2.110 -2.877 1.00 98.88 204 PRO A O 1
ATOM 1565 N N . MET A 1 205 ? -7.186 -0.622 -4.126 1.00 98.94 205 MET A N 1
ATOM 1566 C CA . MET A 1 205 ? -7.049 0.366 -3.057 1.00 98.94 205 MET A CA 1
ATOM 1567 C C . MET A 1 205 ? -7.328 1.792 -3.539 1.00 98.94 205 MET A C 1
ATOM 1569 O O . MET A 1 205 ? -6.917 2.191 -4.628 1.00 98.94 205 MET A O 1
ATOM 1573 N N . GLU A 1 206 ? -8.000 2.567 -2.692 1.00 98.69 206 GLU A N 1
ATOM 1574 C CA . GLU A 1 206 ? -7.989 4.031 -2.711 1.00 98.69 206 GLU A CA 1
ATOM 1575 C C . GLU A 1 206 ? -7.273 4.535 -1.461 1.00 98.69 206 GLU A C 1
ATOM 1577 O O . GLU A 1 206 ? -7.539 4.052 -0.360 1.00 98.69 206 GLU A O 1
ATOM 1582 N N . PHE A 1 207 ? -6.424 5.542 -1.632 1.00 98.69 207 PHE A N 1
ATOM 1583 C CA . PHE A 1 207 ? -5.831 6.313 -0.551 1.00 98.69 207 PHE A CA 1
ATOM 1584 C C . PHE A 1 207 ? -6.089 7.790 -0.839 1.00 98.69 207 PHE A C 1
ATOM 1586 O O . PHE A 1 207 ? -5.783 8.296 -1.920 1.00 98.69 207 PHE A O 1
ATOM 1593 N N . SER A 1 208 ? -6.791 8.474 0.061 1.00 97.56 208 SER A N 1
ATOM 1594 C CA . SER A 1 208 ? -7.224 9.853 -0.177 1.00 97.56 208 SER A CA 1
ATOM 1595 C C . SER A 1 208 ? -7.323 10.655 1.115 1.00 97.56 208 SER A C 1
ATOM 1597 O O . SER A 1 208 ? -7.689 10.093 2.149 1.00 97.56 208 SER A O 1
ATOM 1599 N N . PRO A 1 209 ? -7.055 11.967 1.067 1.00 97.81 209 PRO A N 1
ATOM 1600 C CA . PRO A 1 209 ? -7.290 12.866 2.181 1.00 97.81 209 PRO A CA 1
ATOM 1601 C C . PRO A 1 209 ? -8.792 13.050 2.429 1.00 97.81 209 PRO A C 1
ATOM 1603 O O . PRO A 1 209 ? -9.622 12.941 1.523 1.00 97.81 209 PRO A O 1
ATOM 1606 N N . THR A 1 210 ? -9.142 13.340 3.677 1.00 97.38 210 THR A N 1
ATOM 1607 C CA . THR A 1 210 ? -10.503 13.648 4.139 1.00 97.38 210 THR A CA 1
ATOM 1608 C C . THR A 1 210 ? -10.601 15.024 4.799 1.00 97.38 210 THR A C 1
ATOM 1610 O O . THR A 1 210 ? -11.703 15.480 5.101 1.00 97.38 210 THR A O 1
ATOM 1613 N N . SER A 1 211 ? -9.474 15.707 5.014 1.00 95.81 211 SER A N 1
ATOM 1614 C CA . SER A 1 211 ? -9.411 17.050 5.597 1.00 95.81 211 SER A CA 1
ATOM 1615 C C . SER A 1 211 ? -8.208 17.843 5.056 1.00 95.81 211 SER A C 1
ATOM 1617 O O . SER A 1 211 ? -7.656 17.513 4.007 1.00 95.81 211 SER A O 1
ATOM 1619 N N . GLY A 1 212 ? -7.832 18.937 5.729 1.00 87.12 212 GLY A N 1
ATOM 1620 C CA . GLY A 1 212 ? -6.567 19.641 5.476 1.00 87.12 212 GLY A CA 1
ATOM 1621 C C . GLY A 1 212 ? -6.497 20.437 4.170 1.00 87.12 212 GLY A C 1
ATOM 1622 O O . GLY A 1 212 ? -5.427 20.901 3.799 1.00 87.12 212 GLY A O 1
ATOM 1623 N N . GLY A 1 213 ? -7.613 20.597 3.449 1.00 89.31 213 GLY A N 1
ATOM 1624 C CA . GLY A 1 213 ? -7.635 21.293 2.156 1.00 89.31 213 GLY A CA 1
ATOM 1625 C C . GLY A 1 213 ? -6.919 20.539 1.027 1.00 89.31 213 GLY A C 1
ATOM 1626 O O . GLY A 1 213 ? -6.728 21.102 -0.048 1.00 89.31 213 GLY A O 1
ATOM 1627 N N . CYS A 1 214 ? -6.542 19.277 1.249 1.00 93.81 214 CYS A N 1
ATOM 1628 C CA . CYS A 1 214 ? -5.961 18.410 0.233 1.00 93.81 214 CYS A CA 1
ATOM 1629 C C . CYS A 1 214 ? -7.064 17.643 -0.508 1.00 93.81 214 CYS A C 1
ATOM 1631 O O . CYS A 1 214 ? -8.003 17.144 0.109 1.00 93.81 214 CYS A O 1
ATOM 1633 N N . SER A 1 215 ? -6.952 17.525 -1.832 1.00 93.06 215 SER A N 1
ATOM 1634 C CA . SER A 1 215 ? -7.960 16.870 -2.683 1.00 93.06 215 SER A CA 1
ATOM 1635 C C . SER A 1 215 ? -7.393 15.752 -3.563 1.00 93.06 215 SER A C 1
ATOM 1637 O O . SER A 1 215 ? -8.102 15.223 -4.421 1.00 93.06 215 SER A O 1
ATOM 1639 N N . LYS A 1 216 ? -6.124 15.368 -3.370 1.00 93.50 216 LYS A N 1
ATOM 1640 C CA . LYS A 1 216 ? -5.477 14.345 -4.197 1.00 93.50 216 LYS A CA 1
ATOM 1641 C C . LYS A 1 216 ? -5.987 12.948 -3.851 1.00 93.50 216 LYS A C 1
ATOM 1643 O O . LYS A 1 216 ? -5.661 12.389 -2.814 1.00 93.50 216 LYS A O 1
ATOM 1648 N N . VAL A 1 217 ? -6.764 12.376 -4.762 1.00 96.50 217 VAL A N 1
ATOM 1649 C CA . VAL A 1 217 ? -7.243 10.992 -4.695 1.00 96.50 217 VAL A CA 1
ATOM 1650 C C . VAL A 1 217 ? -6.267 10.085 -5.448 1.00 96.50 217 VAL A C 1
ATOM 1652 O O . VAL A 1 217 ? -5.991 10.334 -6.621 1.00 96.50 217 VAL A O 1
ATOM 1655 N N . ILE A 1 218 ? -5.753 9.047 -4.784 1.00 97.94 218 ILE A N 1
ATOM 1656 C CA . ILE A 1 218 ? -4.860 8.032 -5.360 1.00 97.94 218 ILE A CA 1
ATOM 1657 C C . ILE A 1 218 ? -5.634 6.720 -5.426 1.00 97.94 218 ILE A C 1
ATOM 1659 O O . ILE A 1 218 ? -6.221 6.289 -4.429 1.00 97.94 218 ILE A O 1
ATOM 1663 N N . ARG A 1 219 ? -5.670 6.086 -6.599 1.00 97.94 219 ARG A N 1
ATOM 1664 C CA . ARG A 1 219 ? -6.443 4.861 -6.825 1.00 97.94 219 ARG A CA 1
ATOM 1665 C C . ARG A 1 219 ? -5.655 3.847 -7.633 1.00 97.94 219 ARG A C 1
ATOM 1667 O O . ARG A 1 219 ? -5.061 4.171 -8.655 1.00 97.94 219 ARG A O 1
ATOM 1674 N N . CYS A 1 220 ? -5.754 2.594 -7.214 1.00 98.56 220 CYS A N 1
ATOM 1675 C CA . CYS A 1 220 ? -5.346 1.442 -7.996 1.00 98.56 220 CYS A CA 1
ATOM 1676 C C . CYS A 1 220 ? -6.471 0.405 -7.977 1.00 98.56 220 CYS A C 1
ATOM 1678 O O . CYS A 1 220 ? -6.618 -0.364 -7.024 1.00 98.56 220 CYS A O 1
ATOM 1680 N N . THR A 1 221 ? -7.315 0.444 -9.014 1.00 98.50 221 THR A N 1
ATOM 1681 C CA . THR A 1 221 ? -8.583 -0.309 -9.074 1.00 98.50 221 THR A CA 1
ATOM 1682 C C . THR A 1 221 ? -8.682 -1.304 -10.221 1.00 98.50 221 THR A C 1
ATOM 1684 O O . THR A 1 221 ? -9.680 -2.015 -10.332 1.00 98.50 221 THR A O 1
ATOM 1687 N N . ALA A 1 222 ? -7.659 -1.378 -11.071 1.00 98.12 222 ALA A N 1
ATOM 1688 C CA . ALA A 1 222 ? -7.613 -2.334 -12.164 1.00 98.12 222 ALA A CA 1
ATOM 1689 C C . ALA A 1 222 ? -7.592 -3.787 -11.657 1.00 98.12 222 ALA A C 1
ATOM 1691 O O . ALA A 1 222 ? -7.075 -4.085 -10.578 1.00 98.12 222 ALA A O 1
ATOM 1692 N N . ASP A 1 223 ? -8.084 -4.711 -12.485 1.00 97.81 223 ASP A N 1
ATOM 1693 C CA . ASP A 1 223 ? -7.972 -6.151 -12.240 1.00 97.81 223 ASP A CA 1
ATOM 1694 C C . ASP A 1 223 ? -6.547 -6.656 -12.534 1.00 97.81 223 ASP A C 1
ATOM 1696 O O . ASP A 1 223 ? -6.280 -7.348 -13.521 1.00 97.81 223 ASP A O 1
ATOM 1700 N N . ILE A 1 224 ? -5.599 -6.264 -11.681 1.00 98.69 224 ILE A N 1
ATOM 1701 C CA . ILE A 1 224 ? -4.204 -6.701 -11.772 1.00 98.69 224 ILE A CA 1
ATOM 1702 C C . ILE A 1 224 ? -4.087 -8.210 -11.525 1.00 98.69 224 ILE A C 1
ATOM 1704 O O . ILE A 1 224 ? -3.306 -8.871 -12.203 1.00 98.69 224 ILE A O 1
ATOM 1708 N N . ASN A 1 225 ? -4.882 -8.784 -10.618 1.00 98.44 225 ASN A N 1
ATOM 1709 C CA . ASN A 1 225 ? -4.830 -10.217 -10.307 1.00 98.44 225 ASN A CA 1
ATOM 1710 C C . ASN A 1 225 ? -5.267 -11.089 -11.493 1.00 98.44 225 ASN A C 1
ATOM 1712 O O . ASN A 1 225 ? -4.590 -12.064 -11.839 1.00 98.44 225 ASN A O 1
ATOM 1716 N N . GLY A 1 226 ? -6.381 -10.741 -12.144 1.00 98.12 226 GLY A N 1
ATOM 1717 C CA . GLY A 1 226 ? -6.868 -11.456 -13.321 1.00 98.12 226 GLY A CA 1
ATOM 1718 C C . GLY A 1 226 ? -5.907 -11.338 -14.500 1.00 98.12 226 GLY A C 1
ATOM 1719 O O . GLY A 1 226 ? -5.640 -12.327 -15.186 1.00 98.12 226 GLY A O 1
ATOM 1720 N N . GLN A 1 227 ? -5.294 -10.166 -14.672 1.00 98.50 227 GLN A N 1
ATOM 1721 C CA . GLN A 1 227 ? -4.401 -9.862 -15.794 1.00 98.50 227 GLN A CA 1
ATOM 1722 C C . GLN A 1 227 ? -2.915 -10.112 -15.503 1.00 98.50 227 GLN A C 1
ATOM 1724 O O . GLN A 1 227 ? -2.076 -9.829 -16.356 1.00 98.50 227 GLN A O 1
ATOM 1729 N N . CYS A 1 228 ? -2.582 -10.630 -14.321 1.00 98.69 228 CYS A N 1
ATOM 1730 C CA . CYS A 1 228 ? -1.203 -10.786 -13.878 1.00 98.69 228 CYS A CA 1
ATOM 1731 C C . CYS A 1 228 ? -0.381 -11.634 -14.871 1.00 98.69 228 CYS A C 1
ATOM 1733 O O . CYS A 1 228 ? -0.828 -12.731 -15.242 1.00 98.69 228 CYS A O 1
ATOM 1735 N N . PRO A 1 229 ? 0.815 -11.174 -15.294 1.00 98.50 229 PRO A N 1
ATOM 1736 C CA . PRO A 1 229 ? 1.744 -11.981 -16.073 1.00 98.50 229 PRO A CA 1
ATOM 1737 C C . PRO A 1 229 ? 2.057 -13.286 -15.347 1.00 98.50 229 PRO A C 1
ATOM 1739 O O . PRO A 1 229 ? 2.208 -13.298 -14.125 1.00 98.50 229 PRO A O 1
ATOM 1742 N N . ASN A 1 230 ? 2.166 -14.387 -16.087 1.00 98.44 230 ASN A N 1
ATOM 1743 C CA . ASN A 1 230 ? 2.303 -15.718 -15.493 1.00 98.44 230 ASN A CA 1
ATOM 1744 C C . ASN A 1 230 ? 3.529 -15.833 -14.580 1.00 98.44 230 ASN A C 1
ATOM 1746 O O . ASN A 1 230 ? 3.460 -16.492 -13.550 1.00 98.44 230 ASN A O 1
ATOM 1750 N N . GLU A 1 231 ? 4.616 -15.147 -14.920 1.00 98.38 231 GLU A N 1
ATOM 1751 C CA . GLU A 1 231 ? 5.863 -15.128 -14.154 1.00 98.38 231 GLU A CA 1
ATOM 1752 C C . GLU A 1 231 ? 5.736 -14.400 -12.809 1.00 98.38 231 GLU A C 1
ATOM 1754 O O . GLU A 1 231 ? 6.566 -14.593 -11.927 1.00 98.38 231 GLU A O 1
ATOM 1759 N N . LEU A 1 232 ? 4.707 -13.564 -12.653 1.00 98.69 232 LEU A N 1
ATOM 1760 C CA . LEU A 1 232 ? 4.461 -12.755 -11.461 1.00 98.69 232 LEU A CA 1
ATOM 1761 C C . LEU A 1 232 ? 3.282 -13.263 -10.624 1.00 98.69 232 LEU A C 1
ATOM 1763 O O . LEU A 1 232 ? 3.050 -12.765 -9.521 1.00 98.69 232 LEU A O 1
ATOM 1767 N N . ARG A 1 233 ? 2.521 -14.245 -11.121 1.00 98.56 233 ARG A N 1
ATOM 1768 C CA . ARG A 1 233 ? 1.351 -14.779 -10.413 1.00 98.56 233 ARG A CA 1
ATOM 1769 C C . ARG A 1 233 ? 1.758 -15.407 -9.084 1.00 98.56 233 ARG A C 1
ATOM 1771 O O . ARG A 1 233 ? 2.681 -16.213 -9.015 1.0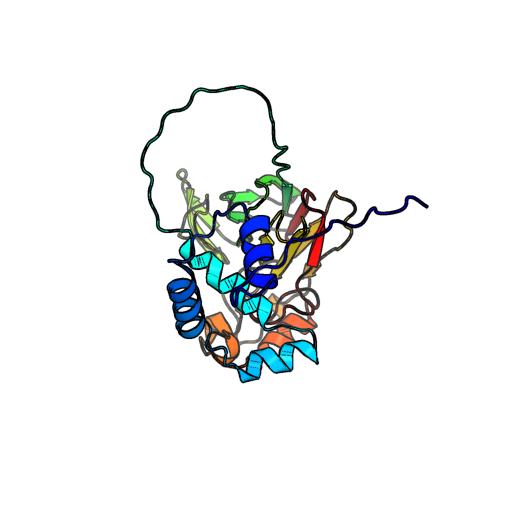0 98.56 233 ARG A O 1
ATOM 1778 N N . ALA A 1 234 ? 1.001 -15.083 -8.044 1.00 98.19 234 ALA A N 1
ATOM 1779 C CA . ALA A 1 234 ? 1.120 -15.681 -6.724 1.00 98.19 234 ALA A CA 1
ATOM 1780 C C . ALA A 1 234 ? -0.272 -16.045 -6.181 1.00 98.19 234 ALA A C 1
ATOM 1782 O O 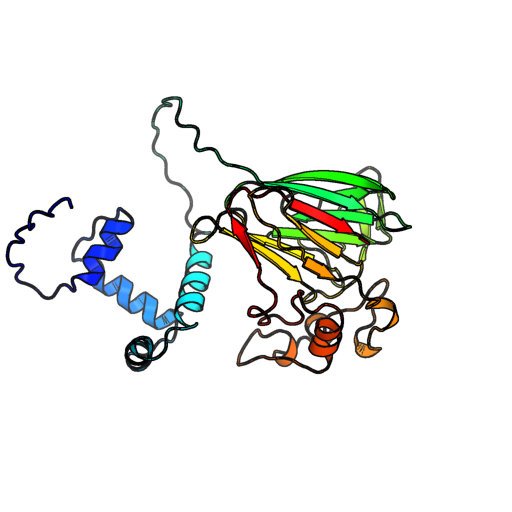. ALA A 1 234 ? -1.284 -15.528 -6.666 1.00 98.19 234 ALA A O 1
ATOM 1783 N N . PRO A 1 235 ? -0.369 -16.934 -5.178 1.00 97.94 235 PRO A N 1
ATOM 1784 C CA . PRO A 1 235 ? -1.637 -17.192 -4.507 1.00 97.94 235 PRO A CA 1
ATOM 1785 C C . PRO A 1 235 ? -2.254 -15.888 -3.984 1.00 97.94 235 PRO A C 1
ATOM 1787 O O . PRO A 1 235 ? -1.626 -15.166 -3.215 1.00 97.94 235 PRO A O 1
ATOM 1790 N N . GLY A 1 236 ? -3.464 -15.568 -4.445 1.00 97.06 236 GLY A N 1
ATOM 1791 C CA . GLY A 1 236 ? -4.213 -14.391 -3.996 1.00 97.06 236 GLY A CA 1
ATOM 1792 C C . GLY A 1 236 ? -3.704 -13.036 -4.506 1.00 97.06 236 GLY A C 1
ATOM 1793 O O . GLY A 1 236 ? -4.256 -12.016 -4.096 1.00 97.06 236 GLY A O 1
ATOM 1794 N N . GLY A 1 237 ? -2.701 -12.993 -5.392 1.00 98.38 237 GLY A N 1
ATOM 1795 C CA . GLY A 1 237 ? -2.135 -11.725 -5.850 1.00 98.38 237 GLY A CA 1
ATOM 1796 C C . GLY A 1 237 ? -1.208 -11.798 -7.067 1.00 98.38 237 GLY A C 1
ATOM 1797 O O . GLY A 1 237 ? -1.052 -12.831 -7.722 1.00 98.38 237 GLY A O 1
ATOM 1798 N N . CYS A 1 238 ? -0.561 -10.673 -7.349 1.00 98.81 238 CYS A N 1
ATOM 1799 C CA . CYS A 1 238 ? 0.444 -10.498 -8.388 1.00 98.81 238 CYS A CA 1
ATOM 1800 C C . CYS A 1 238 ? 1.699 -9.871 -7.774 1.00 98.81 238 CYS A C 1
ATOM 1802 O O . CYS A 1 238 ? 1.659 -8.734 -7.307 1.00 98.81 238 CYS A O 1
ATOM 1804 N N . ASN A 1 239 ? 2.810 -10.603 -7.744 1.00 98.81 239 ASN A N 1
ATOM 1805 C CA . ASN A 1 239 ? 4.075 -10.102 -7.215 1.00 98.81 239 ASN A CA 1
ATOM 1806 C C . ASN A 1 239 ? 4.691 -9.043 -8.127 1.00 98.81 239 ASN A C 1
ATOM 1808 O O . ASN A 1 239 ? 4.537 -9.077 -9.346 1.00 98.81 239 ASN A O 1
ATOM 1812 N N . ASN A 1 240 ? 5.483 -8.149 -7.546 1.00 98.38 240 ASN A N 1
ATOM 1813 C CA . ASN A 1 240 ? 6.375 -7.307 -8.325 1.00 98.38 240 ASN A CA 1
ATOM 1814 C C . ASN A 1 240 ? 7.568 -8.133 -8.853 1.00 98.38 240 ASN A C 1
ATOM 1816 O O . ASN A 1 240 ? 8.010 -9.077 -8.185 1.00 98.38 240 ASN A O 1
ATOM 1820 N N . PRO A 1 241 ? 8.150 -7.794 -10.019 1.00 97.88 241 PRO A N 1
ATOM 1821 C CA . PRO A 1 241 ? 9.357 -8.455 -10.508 1.00 97.88 241 PRO A CA 1
ATOM 1822 C C . PRO A 1 241 ? 10.543 -8.414 -9.532 1.00 97.88 241 PRO A C 1
ATOM 1824 O O . PRO A 1 241 ? 11.330 -9.358 -9.541 1.00 97.88 241 PRO A O 1
ATOM 1827 N N . CYS A 1 242 ? 10.684 -7.398 -8.668 1.00 97.31 242 CYS A N 1
ATOM 1828 C CA . CYS A 1 242 ? 11.750 -7.401 -7.659 1.00 97.31 242 CYS A CA 1
ATOM 1829 C C . CYS A 1 242 ? 11.605 -8.588 -6.695 1.00 97.31 242 CYS A C 1
ATOM 1831 O O . CYS A 1 242 ? 12.563 -9.332 -6.478 1.00 97.31 242 CYS A O 1
ATOM 1833 N N . THR A 1 243 ? 10.391 -8.831 -6.194 1.00 97.00 243 THR A N 1
ATOM 1834 C CA . THR A 1 243 ? 10.078 -9.953 -5.300 1.00 97.00 243 THR A CA 1
ATOM 1835 C C . THR A 1 243 ? 10.430 -11.305 -5.928 1.00 97.00 243 THR A C 1
ATOM 1837 O O . THR A 1 243 ? 10.949 -12.192 -5.247 1.00 97.00 243 THR A O 1
ATOM 1840 N N . VAL A 1 244 ? 10.153 -11.465 -7.227 1.00 98.00 244 VAL A N 1
ATOM 1841 C CA . VAL A 1 244 ? 10.331 -12.731 -7.953 1.00 98.00 244 VAL A CA 1
ATOM 1842 C C . VAL A 1 244 ? 11.780 -12.944 -8.381 1.00 98.00 244 VAL A C 1
ATOM 1844 O O . VAL A 1 244 ? 12.362 -13.989 -8.098 1.00 98.00 244 VAL A O 1
ATOM 1847 N N . PHE A 1 245 ? 12.365 -11.967 -9.074 1.00 97.19 245 PHE A N 1
ATOM 1848 C CA . PHE A 1 245 ? 13.652 -12.132 -9.749 1.00 97.19 245 PHE A CA 1
ATOM 1849 C C . PHE A 1 245 ? 14.842 -11.696 -8.896 1.00 97.19 245 PHE A C 1
ATOM 1851 O O . PHE A 1 245 ? 15.945 -12.182 -9.128 1.00 97.19 245 PHE A O 1
ATOM 1858 N N . LYS A 1 246 ? 14.636 -10.806 -7.914 1.00 95.81 246 LYS A N 1
ATOM 1859 C CA . LYS A 1 246 ? 15.667 -10.345 -6.968 1.00 95.81 246 LYS A CA 1
ATOM 1860 C C . LYS A 1 246 ? 16.941 -9.816 -7.641 1.00 95.81 246 LYS A C 1
ATOM 1862 O O . LYS A 1 246 ? 18.042 -10.010 -7.135 1.00 95.81 246 LYS A O 1
ATOM 1867 N N . THR A 1 247 ? 16.796 -9.166 -8.795 1.00 94.69 247 THR A N 1
ATOM 1868 C CA . THR A 1 247 ? 17.910 -8.542 -9.520 1.00 94.69 247 THR A CA 1
ATOM 1869 C C . THR A 1 247 ? 17.865 -7.026 -9.384 1.00 94.69 247 THR A C 1
ATOM 1871 O O . THR A 1 247 ? 16.791 -6.435 -9.252 1.00 94.69 247 THR A O 1
ATOM 1874 N N . ASP A 1 248 ? 19.023 -6.375 -9.494 1.00 93.25 248 ASP A N 1
ATOM 1875 C CA . ASP A 1 248 ? 19.125 -4.912 -9.406 1.00 93.25 248 ASP A CA 1
ATOM 1876 C C . ASP A 1 248 ? 18.333 -4.184 -10.497 1.00 93.25 248 ASP A C 1
ATOM 1878 O O . ASP A 1 248 ? 17.837 -3.085 -10.260 1.00 93.25 248 ASP A O 1
ATOM 1882 N N . GLN A 1 249 ? 18.106 -4.831 -11.646 1.00 93.75 249 GLN A N 1
ATOM 1883 C CA . GLN A 1 249 ? 17.225 -4.313 -12.695 1.00 93.75 249 GLN A CA 1
ATOM 1884 C C . GLN A 1 249 ? 15.811 -4.003 -12.175 1.00 93.75 249 GLN A C 1
ATOM 1886 O O . GLN A 1 249 ? 15.192 -3.045 -12.634 1.00 93.75 249 GLN A O 1
ATOM 1891 N N . TYR A 1 250 ? 15.293 -4.816 -11.250 1.00 95.12 250 TYR A N 1
ATOM 1892 C CA . TYR A 1 250 ? 13.939 -4.672 -10.710 1.00 95.12 250 TYR A CA 1
ATOM 1893 C C . TYR A 1 250 ? 13.921 -4.081 -9.299 1.00 95.12 250 TYR A C 1
ATOM 1895 O O . TYR A 1 250 ? 12.980 -3.373 -8.955 1.00 95.12 250 TYR A O 1
ATOM 1903 N N . CYS A 1 251 ? 14.944 -4.371 -8.492 1.00 94.56 251 CYS A N 1
ATOM 1904 C CA . CYS A 1 251 ? 15.022 -3.963 -7.090 1.00 94.56 251 CYS A CA 1
ATOM 1905 C C . CYS A 1 251 ? 15.768 -2.648 -6.860 1.00 94.56 251 CYS A C 1
ATOM 1907 O O . CYS A 1 251 ? 15.674 -2.093 -5.773 1.00 94.56 251 CYS A O 1
ATOM 1909 N N . CYS A 1 252 ? 16.492 -2.132 -7.857 1.00 93.81 252 CYS A N 1
ATOM 1910 C CA . CYS A 1 252 ? 17.165 -0.835 -7.781 1.00 93.81 252 CYS A CA 1
ATOM 1911 C C . CYS A 1 252 ? 18.177 -0.676 -6.625 1.00 93.81 252 CYS A C 1
ATOM 1913 O O . CYS A 1 252 ? 18.448 0.460 -6.232 1.00 93.81 252 CYS A O 1
ATOM 1915 N N . ASN A 1 253 ? 18.753 -1.760 -6.085 1.00 89.62 253 ASN A N 1
ATOM 1916 C CA . ASN A 1 253 ? 19.693 -1.661 -4.955 1.00 89.62 253 ASN A CA 1
ATOM 1917 C C . ASN A 1 253 ? 21.009 -0.975 -5.346 1.00 89.62 253 ASN A C 1
ATOM 1919 O O . ASN A 1 253 ? 21.669 -0.362 -4.512 1.00 89.62 253 ASN A O 1
ATOM 1923 N N . SER A 1 254 ? 21.401 -1.094 -6.615 1.00 84.69 254 SER A N 1
ATOM 1924 C CA . SER A 1 254 ? 22.601 -0.477 -7.162 1.00 84.69 254 SER A CA 1
ATOM 1925 C C . SER A 1 254 ? 22.361 0.008 -8.595 1.00 84.69 254 SER A C 1
ATOM 1927 O O . SER A 1 254 ? 21.431 -0.431 -9.276 1.00 84.69 254 SER A O 1
ATOM 1929 N N . GLY A 1 255 ? 23.190 0.952 -9.046 1.00 77.94 255 GLY A N 1
ATOM 1930 C CA . GLY A 1 255 ? 23.162 1.457 -10.418 1.00 77.94 255 GLY A CA 1
ATOM 1931 C C . GLY A 1 255 ? 21.935 2.302 -10.790 1.00 77.94 255 GLY A C 1
ATOM 1932 O O . GLY A 1 255 ? 21.149 2.766 -9.950 1.00 77.94 255 GLY A O 1
ATOM 1933 N N . SER A 1 256 ? 21.801 2.552 -12.094 1.00 79.88 256 SER A N 1
ATOM 1934 C CA . SER A 1 256 ? 20.607 3.162 -12.669 1.00 79.88 256 SER A CA 1
ATOM 1935 C C . SER A 1 256 ? 19.521 2.100 -12.817 1.00 79.88 256 SER A C 1
ATOM 1937 O O . SER A 1 256 ? 19.758 1.001 -13.314 1.00 79.88 256 SER A O 1
ATOM 1939 N N . CYS A 1 257 ? 18.310 2.435 -12.388 1.00 85.38 257 CYS A N 1
ATOM 1940 C CA . CYS A 1 257 ? 17.142 1.609 -12.635 1.00 85.38 257 CYS A CA 1
ATOM 1941 C C . CYS A 1 257 ? 16.047 2.464 -13.262 1.00 85.38 257 CYS A C 1
ATOM 1943 O O . CYS A 1 257 ? 16.037 3.688 -13.121 1.00 85.38 257 CYS A O 1
ATOM 1945 N N . GLY A 1 258 ? 15.148 1.816 -13.987 1.00 92.00 258 GLY A N 1
ATOM 1946 C CA . GLY A 1 258 ? 14.081 2.489 -14.701 1.00 92.00 258 GLY A CA 1
ATOM 1947 C C . GLY A 1 258 ? 12.960 1.525 -15.066 1.00 92.00 258 GLY A C 1
ATOM 1948 O O . GLY A 1 258 ? 12.993 0.352 -14.678 1.00 92.00 258 GLY A O 1
ATOM 1949 N N . PRO A 1 259 ? 11.968 1.999 -15.830 1.00 95.25 259 PRO A N 1
ATOM 1950 C CA . PRO A 1 259 ? 10.807 1.199 -16.180 1.00 95.25 259 PRO A CA 1
ATOM 1951 C C . PRO A 1 259 ? 11.183 -0.075 -16.948 1.00 95.25 259 PRO A C 1
ATOM 1953 O O . PRO A 1 259 ? 11.909 -0.039 -17.942 1.00 95.25 259 PRO A O 1
ATOM 1956 N N . THR A 1 260 ? 10.616 -1.205 -16.538 1.00 96.88 260 THR A N 1
ATOM 1957 C CA . THR A 1 260 ? 10.757 -2.508 -17.198 1.00 96.88 260 THR A CA 1
ATOM 1958 C C . THR A 1 260 ? 9.433 -2.931 -17.827 1.00 96.88 260 THR A C 1
ATOM 1960 O O . THR A 1 260 ? 8.395 -2.315 -17.589 1.00 96.88 260 THR A O 1
ATOM 1963 N N . ARG A 1 261 ? 9.427 -4.018 -18.613 1.00 97.38 261 ARG A N 1
ATOM 1964 C CA . ARG A 1 261 ? 8.170 -4.581 -19.146 1.00 97.38 261 ARG A CA 1
ATOM 1965 C C . ARG A 1 261 ? 7.159 -4.910 -18.040 1.00 97.38 261 ARG A C 1
ATOM 1967 O O . ARG A 1 261 ? 5.961 -4.753 -18.235 1.00 97.38 261 ARG A O 1
ATOM 1974 N N . TYR A 1 262 ? 7.657 -5.353 -16.886 1.00 98.12 262 TYR A N 1
ATOM 1975 C CA . TYR A 1 262 ? 6.833 -5.772 -15.761 1.00 98.12 262 TYR A CA 1
ATOM 1976 C C . TYR A 1 262 ? 6.363 -4.586 -14.921 1.00 98.12 262 TYR A C 1
ATOM 1978 O O . TYR A 1 262 ? 5.200 -4.559 -14.541 1.00 98.12 262 TYR A O 1
ATOM 1986 N N . SER A 1 263 ? 7.205 -3.575 -14.676 1.00 97.31 263 SER A N 1
ATOM 1987 C CA . SER A 1 263 ? 6.731 -2.375 -13.970 1.00 97.31 263 SER A CA 1
ATOM 1988 C C . SER A 1 263 ? 5.727 -1.589 -14.818 1.00 97.31 263 SER A C 1
ATOM 1990 O O . SER A 1 263 ? 4.698 -1.168 -14.300 1.00 97.31 263 SER A O 1
ATOM 1992 N N . LYS A 1 264 ? 5.926 -1.508 -16.144 1.00 98.19 264 LYS A N 1
ATOM 1993 C CA . LYS A 1 264 ? 4.936 -0.923 -17.067 1.00 98.19 264 LYS A CA 1
ATOM 1994 C C . LYS A 1 264 ? 3.576 -1.620 -16.995 1.00 98.19 264 LYS A C 1
ATOM 1996 O O . LYS A 1 264 ? 2.564 -0.937 -16.983 1.00 98.19 264 LYS A O 1
ATOM 2001 N N . PHE A 1 265 ? 3.532 -2.948 -16.837 1.00 98.62 265 PHE A N 1
ATOM 2002 C CA . PHE A 1 265 ? 2.265 -3.666 -16.639 1.00 98.62 265 PHE A CA 1
ATOM 2003 C C . PHE A 1 265 ? 1.447 -3.113 -15.456 1.00 98.62 265 PHE A C 1
ATOM 2005 O O . PHE A 1 265 ? 0.235 -2.921 -15.603 1.00 98.62 265 PHE A O 1
ATOM 2012 N N . PHE A 1 266 ? 2.100 -2.845 -14.319 1.00 98.56 266 PHE A N 1
ATOM 2013 C CA . PHE A 1 266 ? 1.467 -2.230 -13.150 1.00 98.56 266 PHE A CA 1
ATOM 2014 C C . PHE A 1 266 ? 1.138 -0.757 -13.402 1.00 98.56 266 PHE A C 1
ATOM 2016 O O . PHE A 1 266 ? 0.023 -0.326 -13.115 1.00 98.56 266 PHE A O 1
ATOM 2023 N N . LYS A 1 267 ? 2.074 -0.003 -13.989 1.00 98.19 267 LYS A N 1
ATOM 2024 C CA . LYS A 1 267 ? 1.932 1.439 -14.210 1.00 98.19 267 LYS A CA 1
ATOM 2025 C C . LYS A 1 267 ? 0.799 1.787 -15.171 1.00 98.19 267 LYS A C 1
ATOM 2027 O O . LYS A 1 267 ? 0.011 2.678 -14.884 1.00 98.19 267 LYS A O 1
ATOM 2032 N N . ASP A 1 268 ? 0.653 1.034 -16.256 1.00 98.19 268 ASP A N 1
ATOM 2033 C CA . ASP A 1 268 ? -0.419 1.230 -17.238 1.00 98.19 268 ASP A CA 1
ATOM 2034 C C . ASP A 1 268 ? -1.813 1.007 -16.619 1.00 98.19 268 ASP A C 1
ATOM 2036 O O . ASP A 1 268 ? -2.810 1.554 -17.085 1.00 98.19 268 ASP A O 1
ATOM 2040 N N . ARG A 1 269 ? -1.893 0.189 -15.561 1.00 98.44 269 ARG A N 1
ATOM 2041 C CA . ARG A 1 269 ? -3.134 -0.167 -14.854 1.00 98.44 269 ARG A CA 1
ATOM 2042 C C . ARG A 1 269 ? -3.424 0.732 -13.660 1.00 98.44 269 ARG A C 1
ATOM 2044 O O . ARG A 1 269 ? -4.589 0.960 -13.344 1.00 98.44 269 ARG A O 1
ATOM 2051 N N . CYS A 1 270 ? -2.378 1.225 -13.011 1.00 98.25 270 CYS A N 1
ATOM 2052 C CA . CYS A 1 270 ? -2.450 2.117 -11.864 1.00 98.25 270 CYS A CA 1
ATOM 2053 C C . CYS A 1 270 ? -1.433 3.258 -12.039 1.00 98.25 270 CYS A C 1
ATOM 2055 O O . CYS A 1 270 ? -0.357 3.210 -11.442 1.00 98.25 270 CYS A O 1
ATOM 2057 N N . PRO A 1 271 ? -1.757 4.285 -12.853 1.00 97.56 271 PRO A N 1
ATOM 2058 C CA . PRO A 1 271 ? -0.805 5.336 -13.221 1.00 97.56 271 PRO A CA 1
ATOM 2059 C C . PRO A 1 271 ? -0.301 6.166 -12.039 1.00 97.56 271 PRO A C 1
ATOM 2061 O O . PRO A 1 271 ? 0.847 6.595 -12.052 1.00 97.56 271 PRO A O 1
ATOM 2064 N N . ASP A 1 272 ? -1.130 6.352 -11.008 1.00 95.25 272 ASP A N 1
ATOM 2065 C CA . ASP A 1 272 ? -0.759 7.091 -9.794 1.00 95.25 272 ASP A CA 1
ATOM 2066 C C . ASP A 1 272 ? 0.064 6.250 -8.792 1.00 95.25 272 ASP A C 1
ATOM 2068 O O . ASP A 1 272 ? 0.470 6.774 -7.762 1.00 95.25 272 ASP A O 1
ATOM 2072 N N . ALA A 1 273 ? 0.280 4.949 -9.024 1.00 97.50 273 ALA A N 1
ATOM 2073 C CA . ALA A 1 273 ? 0.963 4.078 -8.065 1.00 97.50 273 ALA A CA 1
ATOM 2074 C C . ALA A 1 273 ? 2.435 3.844 -8.431 1.00 97.50 273 ALA A C 1
ATOM 2076 O O . ALA A 1 273 ? 2.782 3.769 -9.615 1.00 97.50 273 ALA A O 1
ATOM 2077 N N . TYR A 1 274 ? 3.284 3.637 -7.420 1.00 98.00 274 TYR A N 1
ATOM 2078 C CA . TYR A 1 274 ? 4.654 3.175 -7.631 1.00 98.00 274 TYR A CA 1
ATOM 2079 C C . TYR A 1 274 ? 4.646 1.792 -8.272 1.00 98.00 274 TYR A C 1
ATOM 2081 O O . TYR A 1 274 ? 4.081 0.840 -7.732 1.00 98.00 274 TYR A O 1
ATOM 2089 N N . SER A 1 275 ? 5.320 1.667 -9.412 1.00 97.31 275 SER A N 1
ATOM 2090 C CA . SER A 1 275 ? 5.457 0.395 -10.130 1.00 97.31 275 SER A CA 1
ATOM 2091 C C . SER A 1 275 ? 6.850 -0.239 -10.010 1.00 97.31 275 SER A C 1
ATOM 2093 O O . SER A 1 275 ? 7.020 -1.437 -10.263 1.00 97.31 275 SER A O 1
ATOM 2095 N N . TYR A 1 276 ? 7.850 0.557 -9.627 1.00 96.00 276 TYR A N 1
ATOM 2096 C CA . TYR A 1 276 ? 9.227 0.159 -9.327 1.00 96.00 276 TYR A CA 1
ATOM 2097 C C . TYR A 1 276 ? 9.851 1.164 -8.330 1.00 96.00 276 TYR A C 1
ATOM 2099 O O . TYR A 1 276 ? 9.306 2.255 -8.172 1.00 96.00 276 TYR A O 1
ATOM 2107 N N . PRO A 1 277 ? 10.979 0.845 -7.666 1.00 94.12 277 PRO A N 1
ATOM 2108 C CA . PRO A 1 277 ? 11.479 1.634 -6.530 1.00 94.12 277 PRO A CA 1
ATOM 2109 C C . PRO A 1 277 ? 11.862 3.103 -6.785 1.00 94.12 277 PRO A C 1
ATOM 2111 O O . PRO A 1 277 ? 11.955 3.852 -5.825 1.00 94.12 277 PRO A O 1
ATOM 2114 N N . LYS A 1 278 ? 12.121 3.518 -8.033 1.00 91.69 278 LYS A N 1
ATOM 2115 C CA . LYS A 1 278 ? 12.493 4.908 -8.387 1.00 91.69 278 LYS A CA 1
ATOM 2116 C C . LYS A 1 278 ? 11.442 5.574 -9.289 1.00 91.69 278 LYS A C 1
ATOM 2118 O O . LYS A 1 278 ? 11.782 6.243 -10.267 1.00 91.69 278 LYS A O 1
ATOM 2123 N N . ASP A 1 279 ? 10.165 5.278 -9.044 1.00 91.81 279 ASP A N 1
ATOM 2124 C CA . ASP A 1 279 ? 9.001 5.802 -9.787 1.00 91.81 279 ASP A CA 1
ATOM 2125 C C . ASP A 1 279 ? 8.431 7.087 -9.145 1.00 91.81 279 ASP A C 1
ATOM 2127 O O . ASP A 1 279 ? 7.226 7.343 -9.188 1.00 91.81 279 ASP A O 1
ATOM 2131 N N . ASP A 1 280 ? 9.287 7.900 -8.517 1.00 88.81 280 ASP A N 1
ATOM 2132 C CA . ASP A 1 280 ? 8.878 9.009 -7.647 1.00 88.81 280 ASP A CA 1
ATOM 2133 C C . ASP A 1 280 ? 8.103 10.105 -8.386 1.00 88.81 280 ASP A C 1
ATOM 2135 O O . ASP A 1 280 ? 7.096 10.614 -7.892 1.00 88.81 280 ASP A O 1
ATOM 2139 N N . ALA A 1 281 ? 8.544 10.438 -9.603 1.00 87.19 281 ALA A N 1
ATOM 2140 C CA . ALA A 1 281 ? 8.070 11.595 -10.366 1.00 87.19 281 ALA A CA 1
ATOM 2141 C C . ALA A 1 281 ? 6.560 11.586 -10.664 1.00 87.19 281 ALA A C 1
ATOM 2143 O O . ALA A 1 281 ? 5.986 12.634 -10.950 1.00 87.19 281 ALA A O 1
ATOM 2144 N N . THR A 1 282 ? 5.919 10.414 -10.630 1.00 88.00 282 THR A N 1
ATOM 2145 C CA . THR A 1 282 ? 4.490 10.259 -10.953 1.00 88.00 282 THR A CA 1
ATOM 2146 C C . THR A 1 282 ? 3.679 9.573 -9.856 1.00 88.00 282 THR A C 1
ATOM 2148 O O . THR A 1 282 ? 2.488 9.339 -10.050 1.00 88.00 282 THR A O 1
ATOM 2151 N N . SER A 1 283 ? 4.308 9.246 -8.725 1.00 92.69 283 SER A N 1
ATOM 2152 C CA . SER A 1 283 ? 3.711 8.365 -7.712 1.00 92.69 283 SER A CA 1
ATOM 2153 C C . SER A 1 283 ? 3.738 8.950 -6.301 1.00 92.69 283 SER A C 1
ATOM 2155 O O . SER A 1 283 ? 2.969 8.506 -5.455 1.00 92.69 283 SER A O 1
ATOM 2157 N N . THR A 1 284 ? 4.573 9.963 -6.044 1.00 92.44 284 THR A N 1
ATOM 2158 C CA . THR A 1 284 ? 4.586 10.684 -4.765 1.00 92.44 284 THR A CA 1
ATOM 2159 C C . THR A 1 284 ? 3.613 11.846 -4.789 1.00 92.44 284 THR A C 1
ATOM 2161 O O . THR A 1 284 ? 3.700 12.730 -5.645 1.00 92.44 284 THR A O 1
ATOM 2164 N N . PHE A 1 285 ? 2.745 11.909 -3.785 1.00 96.31 285 PHE A N 1
ATOM 2165 C CA . PHE A 1 285 ? 1.834 13.029 -3.596 1.00 96.31 285 PHE A CA 1
ATOM 2166 C C . PHE A 1 285 ? 2.013 13.657 -2.226 1.00 96.31 285 PHE A C 1
ATOM 2168 O O . PHE A 1 285 ? 2.464 13.013 -1.280 1.00 96.31 285 PHE A O 1
ATOM 2175 N N . THR A 1 286 ? 1.650 14.933 -2.124 1.00 96.38 286 THR A N 1
ATOM 2176 C CA . THR A 1 286 ? 1.779 15.690 -0.884 1.00 96.38 286 THR A CA 1
ATOM 2177 C C . THR A 1 286 ? 0.463 16.324 -0.463 1.00 96.38 286 THR A C 1
ATOM 2179 O O . THR A 1 286 ? -0.350 16.738 -1.292 1.00 96.38 286 THR A O 1
ATOM 2182 N N . CYS A 1 287 ? 0.269 16.411 0.848 1.00 97.12 287 CYS A N 1
ATOM 2183 C CA . CYS A 1 287 ? -0.804 17.168 1.484 1.00 97.12 287 CYS A CA 1
ATOM 2184 C C . CYS A 1 287 ? -0.225 18.034 2.615 1.00 97.12 287 CYS A C 1
ATOM 2186 O O . CYS A 1 287 ? 0.866 17.742 3.106 1.00 97.12 287 CYS A O 1
ATOM 2188 N N . PRO A 1 288 ? -0.928 19.089 3.062 1.00 96.75 288 PRO A N 1
ATOM 2189 C CA . PRO A 1 288 ? -0.525 19.836 4.249 1.00 96.75 288 PRO A CA 1
ATOM 2190 C C . PRO A 1 288 ? -0.486 18.940 5.491 1.00 96.75 288 PRO A C 1
ATOM 2192 O O . PRO A 1 288 ? -1.367 18.103 5.673 1.00 96.75 288 PRO A O 1
ATOM 2195 N N . GLY A 1 289 ? 0.502 19.144 6.355 1.00 95.31 289 GLY A N 1
ATOM 2196 C CA . GLY A 1 289 ? 0.669 18.391 7.593 1.00 95.31 289 GLY A CA 1
ATOM 2197 C C . GLY A 1 289 ? -0.554 18.482 8.503 1.00 95.31 289 GLY A C 1
ATOM 2198 O O . GLY A 1 289 ? -1.150 19.550 8.668 1.00 95.31 289 GLY A O 1
ATOM 2199 N N . GLY A 1 290 ? -0.921 17.349 9.102 1.00 92.88 290 GLY A N 1
ATOM 2200 C CA . GLY A 1 290 ? -2.134 17.226 9.919 1.00 92.88 290 GLY A CA 1
ATOM 2201 C C . GLY A 1 290 ? -3.395 16.950 9.095 1.00 92.88 290 GLY A C 1
ATOM 2202 O O . GLY A 1 290 ? -4.509 17.094 9.604 1.00 92.88 290 GLY A O 1
ATOM 2203 N N . THR A 1 291 ? -3.237 16.561 7.828 1.00 97.69 291 THR A N 1
ATOM 2204 C CA . THR A 1 291 ? -4.341 16.059 7.010 1.00 97.69 291 THR A CA 1
ATOM 2205 C C . THR A 1 291 ? -4.800 14.699 7.546 1.00 97.69 291 THR A C 1
ATOM 2207 O O . THR A 1 291 ? -3.995 13.857 7.933 1.00 97.69 291 THR A O 1
ATOM 2210 N N . ASN A 1 292 ? -6.112 14.473 7.579 1.00 98.25 292 ASN A N 1
ATOM 2211 C CA . ASN A 1 292 ? -6.695 13.158 7.838 1.00 98.25 292 ASN A CA 1
ATOM 2212 C C . ASN A 1 292 ? -6.899 12.418 6.524 1.00 98.25 292 ASN A C 1
ATOM 2214 O O . ASN A 1 292 ? -7.042 13.032 5.466 1.00 98.25 292 ASN A O 1
ATOM 2218 N N . TYR A 1 293 ? -6.977 11.097 6.603 1.00 98.69 293 TYR A N 1
ATOM 2219 C CA . TYR A 1 293 ? -7.008 10.234 5.440 1.00 98.69 293 TYR A CA 1
ATOM 2220 C C . TYR A 1 293 ? -8.033 9.119 5.566 1.00 98.69 293 TYR A C 1
ATOM 2222 O O . TYR A 1 293 ? -8.472 8.736 6.649 1.00 98.69 293 TYR A O 1
ATOM 2230 N N . LYS A 1 294 ? -8.368 8.541 4.420 1.00 98.62 294 LYS A N 1
ATOM 2231 C CA . LYS A 1 294 ? -9.068 7.269 4.315 1.00 98.62 294 LYS A CA 1
ATOM 2232 C C . LYS A 1 294 ? -8.288 6.324 3.411 1.00 98.62 294 LYS A C 1
ATOM 2234 O O . LYS A 1 294 ? -7.734 6.744 2.393 1.00 98.62 294 LYS A O 1
ATOM 2239 N N . VAL A 1 295 ? -8.301 5.047 3.773 1.00 98.88 295 VAL A N 1
ATOM 2240 C CA . VAL A 1 295 ? -7.815 3.944 2.940 1.00 98.88 295 VAL A CA 1
ATOM 2241 C C . VAL A 1 295 ? -8.987 3.006 2.706 1.00 98.88 295 VAL A C 1
ATOM 2243 O O . VAL A 1 295 ? -9.549 2.465 3.656 1.00 98.88 295 VAL A O 1
ATOM 2246 N N . ILE A 1 296 ? -9.393 2.826 1.453 1.00 98.88 296 ILE A N 1
ATOM 2247 C CA . ILE A 1 296 ? -10.532 1.975 1.099 1.00 98.88 296 ILE A CA 1
ATOM 2248 C C . ILE A 1 296 ? -10.026 0.778 0.307 1.00 98.88 296 ILE A C 1
ATOM 2250 O O . ILE A 1 296 ? -9.458 0.936 -0.771 1.00 98.88 296 ILE A O 1
ATOM 2254 N N . PHE A 1 297 ? -10.275 -0.421 0.823 1.00 98.94 297 PHE A N 1
ATOM 2255 C CA . PHE A 1 297 ? -10.066 -1.664 0.089 1.00 98.94 297 PHE A CA 1
ATOM 2256 C C . PHE A 1 297 ? -11.272 -1.946 -0.808 1.00 98.94 297 PHE A C 1
ATOM 2258 O O . PHE A 1 297 ? -12.402 -1.936 -0.318 1.00 98.94 297 PHE A O 1
ATOM 2265 N N . CYS A 1 298 ? -11.034 -2.232 -2.089 1.00 98.69 298 CYS A N 1
ATOM 2266 C CA . CYS A 1 298 ? -12.058 -2.359 -3.134 1.00 98.69 298 CYS A CA 1
ATOM 2267 C C . CYS A 1 298 ? -12.979 -1.124 -3.229 1.00 98.69 298 CYS A C 1
ATOM 2269 O O . CYS A 1 298 ? -14.180 -1.261 -2.981 1.00 98.69 298 CYS A O 1
ATOM 2271 N N . PRO A 1 299 ? -12.421 0.073 -3.505 1.00 97.50 299 PRO A N 1
ATOM 2272 C CA . PRO A 1 299 ? -13.189 1.317 -3.566 1.00 97.50 299 PRO A CA 1
ATOM 2273 C C . PRO A 1 299 ? -14.283 1.304 -4.639 1.00 97.50 299 PRO A C 1
ATOM 2275 O O . PRO A 1 299 ? -14.097 0.643 -5.686 1.00 97.50 299 PRO A O 1
#

Organism: NCBI:txid714518

Foldseek 3Di:
DDDDDDDDDDDDDDDDDPVVVVVCVVVPHDDDPPCPVVVVVVLCVPLVADPVNVVCCVPDDDDSVVVSVVVVVVPVPDDDDDDDDDDDDDDDPPPQLWAKEKEAEQDCAWWWKAKVVPFIHIHGHGDIDIDTGTAQDAFIKIWTFAPWDADPQQATATQAFTQNRGSGHPHTGQDDIWIWHWGFLPPPQKIKIFIECLRFYQWWKWKAFPDQPGGDIFTQQFPCQVVADPQQHGVRGGGQCCSRVVDCQQAVPDDDHDDDPRLVSRCVRGVCHHSGDPSCVRTMDIGHGSTYMYMYTND

Radius of gyration: 23.72 Å; chains: 1; bounding box: 59×69×56 Å

Sequence (299 aa):
MQTFLPFDFPPLKGNTNIIDTIEAKRHGYTVNESNVGNVTTSLHTYCHITQDDLQDSKSNGDTKQWQCMLNMKLLEGNLSTSSASQQADPIASSHENAAVFDIRNNCPFTVWAAAIPGGGRKLDRGQTWSINVKAGTTQARIWARTKCNFDGAGRGKCETGDCGGILQCQAYGQPPNTLAEYALNQFNNLDFIDISLVDGFNVPMEFSPTSGGCSKVIRCTADINGQCPNELRAPGGCNNPCTVFKTDQYCCNSGSCGPTRYSKFFKDRCPDAYSYPKDDATSTFTCPGGTNYKVIFCP